Protein AF-A0A445E2N4-F1 (afdb_monomer)

Solvent-accessible surface area (backbone atoms only — not comparable to full-atom values): 16795 Å² total; per-residue (Å²): 133,82,80,80,72,75,56,67,43,84,34,91,86,51,56,99,64,45,84,86,76,36,89,77,64,52,72,89,74,35,52,65,84,73,66,53,86,80,63,70,83,51,27,61,38,84,42,60,94,88,53,84,77,74,81,88,52,66,68,62,51,52,63,75,45,60,98,57,89,86,80,94,81,83,58,70,64,55,39,64,72,44,45,45,56,43,53,58,74,68,57,56,102,60,77,87,52,74,80,89,61,98,43,72,66,62,53,50,52,54,48,50,52,51,51,50,50,37,52,52,48,38,70,77,53,69,78,51,66,46,78,44,77,49,72,43,49,30,59,40,39,52,55,30,70,70,36,60,68,64,38,52,51,48,52,50,58,42,59,72,74,50,77,57,50,100,84,61,26,33,50,46,65,48,51,64,60,44,49,41,63,43,16,68,73,24,64,43,73,57,78,64,76,44,70,70,58,40,50,54,54,53,50,48,55,61,73,64,69,69,63,45,87,47,68,36,45,64,71,60,49,52,49,51,52,52,52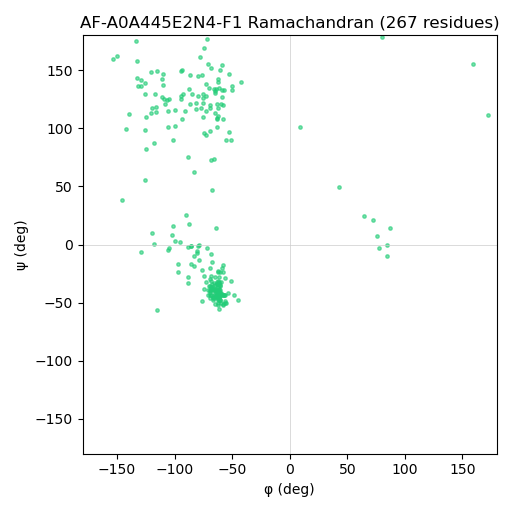,50,53,54,46,49,31,62,60,16,56,94,50,57,49,74,48,76,47,79,43,75,57,85,72,73,100,75,69,85,74,82,73,78,78,82,81,84,82,79,81,88,131

Foldseek 3Di:
DDPPDQAKDFAPVFAPDAVVRDVPQPPVNRVVVVPDDDRRVRGMDGQDPPDGDDDDDPVVVCVVCPPHDDDDDDDPCLCPPQQVVLCVVVDDPPPPDDPPDPDPVVVVVVVVSSVVSSVVSCVVPPWDKDKDKQKAQQVLLVVLVVPVVNVVVQLVVLLVPADADPVQWHFQLCLLVSLQSCQVSSVHDRAPPDPVLVVQLVVLVVVVPDPRRDTGHSVVSSVVNNSSSVSSNVSSNVPMDMDIDIDTDPDPPPDPPPPDDDDDDDDDD

Sequence (269 aa):
MQQETSPETPYLKGPYYSNETCPFIFDKQNCLLHGRPDREFLQWRWKPNECQLPLFDATQFLKMVKGKSMAFVGDSYVFSNIVEPVLLSQGGPDWDKPLASENQETFLEGFKKVALCVAERLKEQPVIVAHSENTFDGSGVKRLLSNKFEFDKTLNSVVENLPKDKNGKISKEYLRLALDGVSPSAGLPPFGAIEEMYKVIGEVFKMMNVDYAKMVKDDEFKKLLTEILGSIILQLEGNSISVSSNSVVHEPLGSSSSLLKPSTTETAA

Organism: Arachis hypogaea (NCBI:txid3818)

InterPro domains:
  IPR025846 Trichome birefringence-like, N-terminal domain [PF14416] (14-52)
  IPR026057 Trichome birefringence-like, C-terminal domain [PF13839] (53-76)

Structure (mmCIF, N/CA/C/O backbone):
data_AF-A0A445E2N4-F1
#
_entry.id   AF-A0A445E2N4-F1
#
loop_
_atom_site.group_PDB
_atom_site.id
_atom_site.type_symbol
_atom_site.label_atom_id
_atom_site.label_alt_id
_atom_site.label_comp_id
_atom_site.label_asym_id
_atom_site.label_entity_id
_atom_site.label_seq_id
_atom_site.pdbx_PDB_ins_code
_atom_site.Cartn_x
_atom_site.Cartn_y
_atom_site.Cartn_z
_atom_site.occupancy
_atom_site.B_iso_or_equiv
_atom_site.auth_seq_id
_atom_site.auth_comp_id
_atom_site.auth_asym_id
_atom_site.auth_atom_id
_atom_site.pdbx_PDB_model_num
ATOM 1 N N . MET A 1 1 ? 32.183 12.213 6.100 1.00 32.91 1 MET A N 1
ATOM 2 C CA . MET A 1 1 ? 31.264 11.946 4.977 1.00 32.91 1 MET A CA 1
ATOM 3 C C . MET A 1 1 ? 30.510 13.228 4.703 1.00 32.91 1 MET A C 1
ATOM 5 O O . MET A 1 1 ? 29.737 13.644 5.555 1.00 32.91 1 MET A O 1
ATOM 9 N N . GLN A 1 2 ? 30.824 13.913 3.607 1.00 32.28 2 GLN A N 1
ATOM 10 C CA . GLN A 1 2 ? 29.999 15.027 3.148 1.00 32.28 2 GLN A CA 1
ATOM 11 C C . GLN A 1 2 ? 28.757 14.402 2.509 1.00 32.28 2 GLN A C 1
ATOM 13 O O . GLN A 1 2 ? 28.891 13.554 1.633 1.00 32.28 2 GLN A O 1
ATOM 18 N N . GLN A 1 3 ? 27.568 14.738 3.010 1.00 34.03 3 GLN A N 1
ATOM 19 C CA . GLN A 1 3 ? 26.335 14.497 2.268 1.00 34.03 3 GLN A CA 1
ATOM 20 C C . GLN A 1 3 ? 26.425 15.355 1.006 1.00 34.03 3 GLN A C 1
ATOM 22 O O . GLN A 1 3 ? 26.361 16.579 1.098 1.00 34.03 3 GLN A O 1
ATOM 27 N N . GLU A 1 4 ? 26.629 14.732 -0.154 1.00 40.03 4 GLU A N 1
ATOM 28 C CA . GLU A 1 4 ? 26.362 15.393 -1.426 1.00 40.03 4 GLU A CA 1
ATOM 29 C C . GLU A 1 4 ? 24.863 15.690 -1.462 1.00 40.03 4 GLU A C 1
ATOM 31 O O . GLU A 1 4 ? 24.025 14.813 -1.664 1.00 40.03 4 GLU A O 1
ATOM 36 N N . THR A 1 5 ? 24.508 16.938 -1.181 1.00 53.66 5 THR A N 1
ATOM 37 C CA . THR A 1 5 ? 23.172 17.460 -1.445 1.00 53.66 5 THR A CA 1
ATOM 38 C C . THR A 1 5 ? 22.919 17.345 -2.942 1.00 53.66 5 THR A C 1
ATOM 40 O O . THR A 1 5 ? 23.684 17.905 -3.730 1.00 53.66 5 THR A O 1
ATOM 43 N N . SER A 1 6 ? 21.873 16.613 -3.330 1.00 53.69 6 SER A N 1
ATOM 44 C CA . SER A 1 6 ? 21.439 16.516 -4.725 1.00 53.69 6 SER A CA 1
ATOM 45 C C . SER A 1 6 ? 21.308 17.918 -5.341 1.00 53.69 6 SER A C 1
ATOM 47 O O . SER A 1 6 ? 20.796 18.822 -4.675 1.00 53.69 6 SER A O 1
ATOM 49 N N . PRO A 1 7 ? 21.779 18.141 -6.580 1.00 63.69 7 PRO A N 1
ATOM 50 C CA . PRO A 1 7 ? 21.782 19.467 -7.177 1.00 63.69 7 PRO A CA 1
ATOM 51 C C . PRO A 1 7 ? 20.357 19.847 -7.602 1.00 63.69 7 PRO A C 1
ATOM 53 O O . PRO A 1 7 ? 19.860 19.477 -8.667 1.00 63.69 7 PRO A O 1
ATOM 56 N N . GLU A 1 8 ? 19.672 20.583 -6.733 1.00 74.00 8 GLU A N 1
ATOM 57 C CA . GLU A 1 8 ? 18.313 21.073 -6.940 1.00 74.00 8 GLU A CA 1
ATOM 58 C C . GLU A 1 8 ? 18.312 22.591 -7.148 1.00 74.00 8 GLU A C 1
ATOM 60 O O . GLU A 1 8 ? 19.125 23.328 -6.588 1.00 74.00 8 GLU A O 1
ATOM 65 N N . THR A 1 9 ? 17.388 23.082 -7.974 1.00 79.19 9 THR A N 1
ATOM 66 C CA . THR A 1 9 ? 17.196 24.518 -8.209 1.00 79.19 9 THR A CA 1
ATOM 67 C C . THR A 1 9 ? 15.718 24.900 -8.133 1.00 79.19 9 THR A C 1
ATOM 69 O O . THR A 1 9 ? 14.876 24.129 -8.606 1.00 79.19 9 THR A O 1
ATOM 72 N N . PRO A 1 10 ? 15.380 26.084 -7.585 1.00 81.19 10 PRO A N 1
ATOM 73 C CA . PRO A 1 10 ? 14.007 26.577 -7.580 1.00 81.19 10 PRO A CA 1
ATOM 74 C C . PRO A 1 10 ? 13.450 26.789 -8.998 1.00 81.19 10 PRO A C 1
ATOM 76 O O . PRO A 1 10 ? 14.089 27.400 -9.856 1.00 81.19 10 PRO A O 1
ATOM 79 N N . TYR A 1 11 ? 12.220 26.338 -9.226 1.00 78.88 11 TYR A N 1
ATOM 80 C CA . TYR A 1 11 ? 11.436 26.500 -10.443 1.00 78.88 11 TYR A CA 1
ATOM 81 C C . TYR A 1 11 ? 10.159 27.299 -10.153 1.00 78.88 11 TYR A C 1
ATOM 83 O O . TYR A 1 11 ? 9.081 26.766 -9.902 1.00 78.88 11 TYR A O 1
ATOM 91 N N . LEU A 1 12 ? 10.288 28.626 -10.227 1.00 74.81 12 LEU A N 1
ATOM 92 C CA . LEU A 1 12 ? 9.243 29.589 -9.849 1.00 74.81 12 LEU A CA 1
ATOM 93 C C . LEU A 1 12 ? 8.014 29.604 -10.778 1.00 74.81 12 LEU A C 1
ATOM 95 O O . LEU A 1 12 ? 7.025 30.260 -10.469 1.00 74.81 12 LEU A O 1
ATOM 99 N N . LYS A 1 13 ? 8.060 28.899 -11.917 1.00 73.94 13 LYS A N 1
ATOM 100 C CA . LYS A 1 13 ? 6.917 28.768 -12.838 1.00 73.94 13 LYS A CA 1
ATOM 101 C C . LYS A 1 13 ? 5.892 27.716 -12.383 1.00 73.94 13 LYS A C 1
ATOM 103 O O . LYS A 1 13 ? 4.834 27.628 -12.998 1.00 73.94 13 LYS A O 1
ATOM 108 N N . GLY A 1 14 ? 6.175 26.977 -11.305 1.00 69.88 14 GLY A N 1
ATOM 109 C CA . GLY A 1 14 ? 5.284 25.952 -10.758 1.00 69.88 14 GLY A CA 1
ATOM 110 C C . GLY A 1 14 ? 5.347 24.621 -11.521 1.00 69.88 14 GLY A C 1
ATOM 111 O O . GLY A 1 14 ? 6.102 24.497 -12.483 1.00 69.88 14 GLY A O 1
ATOM 112 N N . PRO A 1 15 ? 4.597 23.595 -11.095 1.00 75.94 15 PRO A N 1
ATOM 113 C CA . PRO A 1 15 ? 4.655 22.273 -11.713 1.00 75.94 15 PRO A CA 1
ATOM 114 C C . PRO A 1 15 ? 4.067 22.284 -13.134 1.00 75.94 15 PRO A C 1
ATOM 116 O O . PRO A 1 15 ? 3.169 23.064 -13.444 1.00 75.94 15 PRO A O 1
ATOM 119 N N . TYR A 1 16 ? 4.539 21.378 -13.999 1.00 71.75 16 TYR A N 1
ATOM 120 C CA . TYR A 1 16 ? 4.046 21.243 -15.383 1.00 71.75 16 TYR A CA 1
ATOM 121 C C . TYR A 1 16 ? 2.552 20.901 -15.475 1.00 71.75 16 TYR A C 1
ATOM 123 O O . TYR A 1 16 ? 1.917 21.152 -16.498 1.00 71.75 16 TYR A O 1
ATOM 131 N N . TYR A 1 17 ? 2.002 20.306 -14.420 1.00 73.75 17 TYR A N 1
ATOM 132 C CA . TYR A 1 17 ? 0.600 19.951 -14.288 1.00 73.75 17 TYR A CA 1
ATOM 133 C C . TYR A 1 17 ? 0.188 20.010 -12.813 1.00 73.75 17 TYR A C 1
ATOM 135 O O . TYR A 1 17 ? 1.027 19.988 -11.913 1.00 73.75 17 TYR A O 1
ATOM 143 N N . SER A 1 18 ? -1.113 20.077 -12.565 1.00 75.19 18 SER A N 1
ATOM 144 C CA . SER A 1 18 ? -1.719 20.055 -11.236 1.00 75.19 18 SER A CA 1
ATOM 145 C C . SER A 1 18 ? -2.891 19.076 -11.211 1.00 75.19 18 SER A C 1
ATOM 147 O O . SER A 1 18 ? -3.298 18.540 -12.243 1.00 75.19 18 SER A O 1
ATOM 149 N N . ASN A 1 19 ? -3.468 18.879 -10.027 1.00 73.12 19 ASN A N 1
ATOM 150 C CA . ASN A 1 19 ? -4.730 18.161 -9.841 1.00 73.12 19 ASN A CA 1
ATOM 151 C C . ASN A 1 19 ? -5.906 18.786 -10.613 1.00 73.12 19 ASN A C 1
ATOM 153 O O . ASN A 1 19 ? -6.893 18.105 -10.859 1.00 73.12 19 ASN A O 1
ATOM 157 N N . GLU A 1 20 ? -5.807 20.060 -10.997 1.00 76.44 20 GLU A N 1
ATOM 158 C CA . GLU A 1 20 ? -6.829 20.761 -11.781 1.00 76.44 20 GLU A CA 1
ATOM 159 C C . GLU A 1 20 ? -6.617 20.581 -13.290 1.00 76.44 20 GLU A C 1
ATOM 161 O O . GLU A 1 20 ? -7.583 20.530 -14.047 1.00 76.44 20 GLU A O 1
ATOM 166 N N . THR A 1 21 ? -5.360 20.478 -13.741 1.00 74.12 21 THR A N 1
ATOM 167 C CA . THR A 1 21 ? -5.025 20.408 -15.174 1.00 74.12 21 THR A CA 1
ATOM 168 C C . THR A 1 21 ? -4.811 18.989 -15.696 1.00 74.12 21 THR A C 1
ATOM 170 O O . THR A 1 21 ? -4.861 18.783 -16.908 1.00 74.12 21 THR A O 1
ATOM 173 N N . CYS A 1 22 ? -4.602 18.003 -14.818 1.00 68.50 22 CYS A N 1
ATOM 174 C CA . CYS A 1 22 ? -4.420 16.602 -15.188 1.00 68.50 22 CYS A CA 1
ATOM 175 C C . CYS A 1 22 ? -5.418 15.699 -14.441 1.00 68.50 22 CYS A C 1
ATOM 177 O O . CYS A 1 22 ? -5.149 15.294 -13.308 1.00 68.50 22 CYS A O 1
ATOM 179 N N . PRO A 1 23 ? -6.542 15.311 -15.074 1.00 67.94 23 PRO A N 1
ATOM 180 C CA . PRO A 1 23 ? -7.528 14.419 -14.458 1.00 67.94 23 PRO A CA 1
ATOM 181 C C . PRO A 1 23 ? -7.037 12.965 -14.343 1.00 67.94 23 PRO A C 1
ATOM 183 O O . PRO A 1 23 ? -7.745 12.117 -13.813 1.00 67.94 23 PRO A O 1
ATOM 186 N N . PHE A 1 24 ? -5.842 12.666 -14.860 1.00 64.69 24 PHE A N 1
ATOM 187 C CA . PHE A 1 24 ? -5.253 11.328 -14.887 1.00 64.69 24 PHE A CA 1
ATOM 188 C C . PHE A 1 24 ? -4.224 11.096 -13.777 1.00 64.69 24 PHE A C 1
ATOM 190 O O . PHE A 1 24 ? -3.596 10.039 -13.750 1.00 64.69 24 PHE A O 1
ATOM 197 N N . ILE A 1 25 ? -4.013 12.064 -12.876 1.00 63.00 25 ILE A N 1
ATOM 198 C CA . ILE A 1 25 ? -3.214 11.808 -11.676 1.00 63.00 25 ILE A CA 1
ATOM 199 C C . ILE A 1 25 ? -3.942 10.730 -10.880 1.00 63.00 25 ILE A C 1
ATOM 201 O O . ILE A 1 25 ? -5.067 10.947 -10.434 1.00 63.00 25 ILE A O 1
ATOM 205 N N . PHE A 1 26 ? -3.301 9.577 -10.694 1.00 58.81 26 PHE A N 1
ATOM 206 C CA . PHE A 1 26 ? -3.870 8.515 -9.878 1.00 58.81 26 PHE A CA 1
ATOM 207 C C . PHE A 1 26 ? -4.152 9.037 -8.472 1.00 58.81 26 PHE A C 1
ATOM 209 O O . PHE A 1 26 ? -3.273 9.634 -7.851 1.00 58.81 26 PHE A O 1
ATOM 216 N N . ASP A 1 27 ? -5.346 8.761 -7.944 1.00 64.81 27 ASP A N 1
ATOM 217 C CA . ASP A 1 27 ? -5.776 9.247 -6.627 1.00 64.81 27 ASP A CA 1
ATOM 218 C C . ASP A 1 27 ? -4.717 8.992 -5.548 1.00 64.81 27 ASP A C 1
ATOM 220 O O . ASP A 1 27 ? -4.360 9.891 -4.793 1.00 64.81 27 ASP A O 1
ATOM 224 N N . LYS A 1 28 ? -4.116 7.797 -5.555 1.00 62.62 28 LYS A N 1
ATOM 225 C CA . LYS A 1 28 ? -3.060 7.366 -4.621 1.00 62.62 28 LYS A CA 1
ATOM 226 C C . LYS A 1 28 ? -1.808 8.261 -4.630 1.00 62.62 28 LYS A C 1
ATOM 228 O O . LYS A 1 28 ? -1.064 8.275 -3.661 1.00 62.62 28 LYS A O 1
ATOM 233 N N . GLN A 1 29 ? -1.566 8.988 -5.719 1.00 63.88 29 GLN A N 1
ATOM 234 C CA . GLN A 1 29 ? -0.429 9.895 -5.919 1.00 63.88 29 GLN A CA 1
ATOM 235 C C . GLN A 1 29 ? -0.840 11.373 -5.803 1.00 63.88 29 GLN A C 1
ATOM 237 O O . GLN A 1 29 ? -0.000 12.270 -5.881 1.00 63.88 29 GLN A O 1
ATOM 242 N N . ASN A 1 30 ? -2.131 11.652 -5.602 1.00 74.38 30 ASN A N 1
ATOM 243 C CA . ASN A 1 30 ? -2.665 13.001 -5.518 1.00 74.38 30 ASN A CA 1
ATOM 244 C C . ASN A 1 30 ? -2.615 13.519 -4.072 1.00 74.38 30 ASN A C 1
ATOM 246 O O . ASN A 1 30 ? -3.623 13.579 -3.368 1.00 74.38 30 ASN A O 1
ATOM 250 N N . CYS A 1 31 ? -1.419 13.883 -3.606 1.00 78.25 31 CYS A N 1
ATOM 251 C CA . CYS A 1 31 ? -1.202 14.343 -2.229 1.00 78.25 31 CYS A CA 1
ATOM 252 C C . CYS A 1 31 ? -2.016 15.601 -1.881 1.00 78.25 31 CYS A C 1
ATOM 254 O O . CYS A 1 31 ? -2.443 15.764 -0.741 1.00 78.25 31 CYS A O 1
ATOM 256 N N . LEU A 1 32 ? -2.247 16.481 -2.863 1.00 82.56 32 LEU A N 1
ATOM 257 C CA . LEU A 1 32 ? -3.052 17.691 -2.677 1.00 82.56 32 LEU A CA 1
ATOM 258 C C . LEU A 1 32 ? -4.535 17.356 -2.476 1.00 82.56 32 LEU A C 1
ATOM 260 O O . LEU A 1 32 ? -5.179 17.956 -1.621 1.00 82.56 32 LEU A O 1
ATOM 264 N N . LEU A 1 33 ? -5.064 16.367 -3.209 1.00 78.94 33 LEU A N 1
ATOM 265 C CA . LEU A 1 33 ? -6.414 15.838 -2.979 1.00 78.94 33 LEU A CA 1
ATOM 266 C C . LEU A 1 33 ? -6.556 15.241 -1.571 1.00 78.94 33 LEU A C 1
ATOM 268 O O . LEU A 1 33 ? -7.602 15.387 -0.948 1.00 78.94 33 LEU A O 1
ATOM 272 N N . HIS A 1 34 ? -5.497 14.615 -1.056 1.00 81.19 34 HIS A N 1
ATOM 273 C CA . HIS A 1 34 ? -5.468 13.994 0.271 1.00 81.19 34 HIS A CA 1
ATOM 274 C C . HIS A 1 34 ? -5.067 14.958 1.404 1.00 81.19 34 HIS A C 1
ATOM 276 O O . HIS A 1 34 ? -4.723 14.517 2.498 1.00 81.19 34 HIS A O 1
ATOM 282 N N . GLY A 1 35 ? -5.137 16.274 1.169 1.00 78.75 35 GLY A N 1
ATOM 283 C CA . GLY A 1 35 ? -5.064 17.282 2.229 1.00 78.75 35 GLY A CA 1
ATOM 284 C C . GLY A 1 35 ? -3.659 17.733 2.626 1.00 78.75 35 GLY A C 1
ATOM 285 O O . GLY A 1 35 ? -3.516 18.391 3.656 1.00 78.75 35 GLY A O 1
ATOM 286 N N . ARG A 1 36 ? -2.620 17.431 1.832 1.00 81.25 36 ARG A N 1
ATOM 287 C CA . ARG A 1 36 ? -1.274 17.977 2.066 1.00 81.25 36 ARG A CA 1
ATOM 288 C C . ARG A 1 36 ? -1.286 19.514 1.922 1.00 81.25 36 ARG A C 1
ATOM 290 O O . ARG A 1 36 ? -1.638 19.999 0.843 1.00 81.25 36 ARG A O 1
ATOM 297 N N . PRO A 1 37 ? -0.907 20.282 2.965 1.00 79.12 37 PRO A N 1
ATOM 298 C CA . PRO A 1 37 ? -1.066 21.737 2.967 1.00 79.12 37 PRO A CA 1
ATOM 299 C C . PRO A 1 37 ? 0.121 22.504 2.358 1.00 79.12 37 PRO A C 1
ATOM 301 O O . PRO A 1 37 ? -0.081 23.600 1.837 1.00 79.12 37 PRO A O 1
ATOM 304 N N . ASP A 1 38 ? 1.340 21.955 2.412 1.00 84.69 38 ASP A N 1
ATOM 305 C CA . ASP A 1 38 ? 2.553 22.563 1.850 1.00 84.69 38 ASP A CA 1
ATOM 306 C C . ASP A 1 38 ? 2.603 22.411 0.320 1.00 84.69 38 ASP A C 1
ATOM 308 O O . ASP A 1 38 ? 2.126 21.422 -0.234 1.00 84.69 38 ASP A O 1
ATOM 312 N N . ARG A 1 39 ? 3.163 23.399 -0.389 1.00 83.38 39 ARG A N 1
ATOM 313 C CA . ARG A 1 39 ? 3.240 23.434 -1.873 1.00 83.38 39 ARG A CA 1
ATOM 314 C C . ARG A 1 39 ? 4.646 23.707 -2.401 1.00 83.38 39 ARG A C 1
ATOM 316 O O . ARG A 1 39 ? 4.884 23.638 -3.605 1.00 83.38 39 ARG A O 1
ATOM 323 N N . GLU A 1 40 ? 5.579 24.010 -1.514 1.00 83.81 40 GLU A N 1
ATOM 324 C CA . GLU A 1 40 ? 6.961 24.378 -1.800 1.00 83.81 40 GLU A CA 1
ATOM 325 C C . GLU A 1 40 ? 7.705 23.235 -2.494 1.00 83.81 40 GLU A C 1
ATOM 327 O O . GLU A 1 40 ? 8.538 23.475 -3.364 1.00 83.81 40 GLU A O 1
ATOM 332 N N . PHE A 1 41 ? 7.341 21.984 -2.193 1.00 81.00 41 PHE A N 1
ATOM 333 C CA . PHE A 1 41 ? 7.918 20.799 -2.828 1.00 81.00 41 PHE A CA 1
ATOM 334 C C . PHE A 1 41 ? 7.667 20.735 -4.349 1.00 81.00 41 PHE A C 1
ATOM 336 O O . PHE A 1 41 ? 8.427 20.095 -5.068 1.00 81.00 41 PHE A O 1
ATOM 343 N N . LEU A 1 42 ? 6.637 21.421 -4.861 1.00 78.88 42 LEU A N 1
ATOM 344 C CA . LEU A 1 42 ? 6.317 21.479 -6.296 1.00 78.88 42 LEU A CA 1
ATOM 345 C C . LEU A 1 42 ? 7.177 22.493 -7.064 1.00 78.88 42 LEU A C 1
ATOM 347 O O . LEU A 1 42 ? 7.081 22.580 -8.287 1.00 78.88 42 LEU A O 1
ATOM 351 N N . GLN A 1 43 ? 7.982 23.284 -6.352 1.00 83.56 43 GLN A N 1
ATOM 352 C CA . GLN A 1 43 ? 8.783 24.371 -6.913 1.00 83.56 43 GLN A CA 1
ATOM 353 C C . GLN A 1 43 ? 10.252 23.984 -7.084 1.00 83.56 43 GLN A C 1
ATOM 355 O O . GLN A 1 43 ? 11.086 24.864 -7.261 1.00 83.56 43 GLN A O 1
ATOM 360 N N . TRP A 1 44 ? 10.596 22.699 -7.035 1.00 79.38 44 TRP A N 1
ATOM 361 C CA . TRP A 1 44 ? 11.973 22.236 -7.187 1.00 79.38 44 TRP A CA 1
ATOM 362 C C . TRP A 1 44 ? 12.170 21.489 -8.499 1.00 79.38 44 TRP A C 1
ATOM 364 O O . TRP A 1 44 ? 11.302 20.749 -8.963 1.00 79.38 44 TRP A O 1
ATOM 374 N N . ARG A 1 45 ? 13.338 21.692 -9.111 1.00 72.81 45 ARG A N 1
ATOM 375 C CA . ARG A 1 45 ? 13.780 20.960 -10.294 1.00 72.81 45 ARG A CA 1
ATOM 376 C C . ARG A 1 45 ? 15.199 20.458 -10.096 1.00 72.81 45 ARG A C 1
ATOM 378 O O . ARG A 1 45 ? 16.077 21.213 -9.678 1.00 72.81 45 ARG A O 1
ATOM 385 N N . TRP A 1 46 ? 15.426 19.213 -10.490 1.00 75.44 46 TRP A N 1
ATOM 386 C CA . TRP A 1 46 ? 16.762 18.643 -10.568 1.00 75.44 46 TRP A CA 1
ATOM 387 C C . TRP A 1 46 ? 17.604 19.335 -11.652 1.00 75.44 46 TRP A C 1
ATOM 389 O O . TRP A 1 46 ? 17.129 19.559 -12.772 1.00 75.44 46 TRP A O 1
ATOM 399 N N . LYS A 1 47 ? 18.852 19.677 -11.318 1.00 71.44 47 LYS A N 1
ATOM 400 C CA . LYS A 1 47 ? 19.821 20.303 -12.219 1.00 71.44 47 LYS A CA 1
ATOM 401 C C . LYS A 1 47 ? 21.104 19.461 -12.259 1.00 71.44 47 LYS A C 1
ATOM 403 O O . LYS A 1 47 ? 21.851 19.481 -11.292 1.00 71.44 47 LYS A O 1
ATOM 408 N N . PRO A 1 48 ? 21.413 18.778 -13.368 1.00 67.06 48 PRO A N 1
ATOM 409 C CA . PRO A 1 48 ? 22.687 18.079 -13.508 1.00 67.06 48 PRO A CA 1
ATOM 410 C C . PRO A 1 48 ? 23.885 19.039 -13.409 1.00 67.06 48 PRO A C 1
ATOM 412 O O . PRO A 1 48 ? 23.796 20.206 -13.795 1.00 67.06 48 PRO A O 1
ATOM 415 N N . ASN A 1 49 ? 25.025 18.538 -12.922 1.00 64.75 49 ASN A N 1
ATOM 416 C CA . ASN A 1 49 ? 26.229 19.351 -12.706 1.00 64.75 49 ASN A CA 1
ATOM 417 C C . ASN A 1 49 ? 26.841 19.883 -14.014 1.00 64.75 49 ASN A C 1
ATOM 419 O O . ASN A 1 49 ? 27.379 20.988 -14.038 1.00 64.75 49 ASN A O 1
ATOM 423 N N . GLU A 1 50 ? 26.734 19.122 -15.104 1.00 72.06 50 GLU A N 1
ATOM 424 C CA . GLU A 1 50 ? 27.471 19.382 -16.349 1.00 72.06 50 GLU A CA 1
ATOM 425 C C . GLU A 1 50 ? 26.610 19.962 -17.480 1.00 72.06 50 GLU A C 1
ATOM 427 O O . GLU A 1 50 ? 27.133 20.315 -18.536 1.00 72.06 50 GLU A O 1
ATOM 432 N N . CYS A 1 51 ? 25.291 20.096 -17.297 1.00 59.59 51 CYS A N 1
ATOM 433 C CA . CYS A 1 51 ? 24.423 20.635 -18.343 1.00 59.59 51 CYS A CA 1
ATOM 434 C C . CYS A 1 51 ? 23.149 21.301 -17.810 1.00 59.59 51 CYS A C 1
ATOM 436 O O . CYS A 1 51 ? 22.692 21.068 -16.691 1.00 59.59 51 CYS A O 1
ATOM 438 N N . GLN A 1 52 ? 22.552 22.160 -18.640 1.00 65.31 52 GLN A N 1
ATOM 439 C CA . GLN A 1 52 ? 21.211 22.680 -18.388 1.00 65.31 52 GLN A CA 1
ATOM 440 C C . GLN A 1 52 ? 20.185 21.767 -19.054 1.00 65.31 52 GLN A C 1
ATOM 442 O O . GLN A 1 52 ? 20.130 21.680 -20.279 1.00 65.31 52 GLN A O 1
ATOM 447 N N . LEU A 1 53 ? 19.348 21.112 -18.248 1.00 62.69 53 LEU A N 1
ATOM 448 C CA . LEU A 1 53 ? 18.250 20.305 -18.768 1.00 62.69 53 LEU A CA 1
ATOM 449 C C . LEU A 1 53 ? 17.182 21.229 -19.398 1.00 62.69 53 LEU A C 1
ATOM 451 O O . LEU A 1 53 ? 16.610 22.067 -18.680 1.00 62.69 53 LEU A O 1
ATOM 455 N N . PRO A 1 54 ? 16.870 21.095 -20.703 1.00 72.69 54 PRO A N 1
ATOM 456 C CA . PRO A 1 54 ? 15.870 21.934 -21.359 1.00 72.69 54 PRO A CA 1
ATOM 457 C C . PRO A 1 54 ? 14.502 21.789 -20.683 1.00 72.69 54 PRO A C 1
ATOM 459 O O . PRO A 1 54 ? 14.212 20.792 -20.017 1.00 72.69 54 PRO A O 1
ATOM 462 N N . LEU A 1 55 ? 13.653 22.813 -20.799 1.00 73.62 55 LEU A N 1
ATOM 463 C CA . LEU A 1 55 ? 12.264 22.706 -20.344 1.00 73.62 55 LEU A CA 1
ATOM 464 C C . LEU A 1 55 ? 11.543 21.625 -21.149 1.00 73.62 55 LEU A C 1
ATOM 466 O O . LEU A 1 55 ? 11.786 21.476 -22.344 1.00 73.62 55 LEU A O 1
ATOM 470 N N . PHE A 1 56 ? 10.668 20.873 -20.484 1.00 69.56 56 PHE A N 1
ATOM 471 C CA . PHE A 1 56 ? 9.908 19.832 -21.161 1.00 69.56 56 PHE A CA 1
ATOM 472 C C . PHE A 1 56 ? 8.884 20.464 -22.115 1.00 69.56 56 PHE A C 1
ATOM 474 O O . PHE A 1 56 ? 7.985 21.180 -21.676 1.00 69.56 56 PHE A O 1
ATOM 481 N N . ASP A 1 57 ? 9.021 20.193 -23.414 1.00 75.50 57 ASP A N 1
ATOM 482 C CA . ASP A 1 57 ? 8.047 20.566 -24.442 1.00 75.50 57 ASP A CA 1
ATOM 483 C C . ASP A 1 57 ? 7.177 19.349 -24.785 1.00 75.50 57 ASP A C 1
ATOM 485 O O . ASP A 1 57 ? 7.572 18.449 -25.534 1.00 75.50 57 ASP A O 1
ATOM 489 N N . ALA A 1 58 ? 5.959 19.337 -24.242 1.00 71.06 58 ALA A N 1
ATOM 490 C CA . ALA A 1 58 ? 4.999 18.262 -24.471 1.00 71.06 58 ALA A CA 1
ATOM 491 C C . ALA A 1 58 ? 4.608 18.119 -25.954 1.00 71.06 58 ALA A C 1
ATOM 493 O O . ALA A 1 58 ? 4.362 17.009 -26.424 1.00 71.06 58 ALA A O 1
ATOM 494 N N . THR A 1 59 ? 4.582 19.216 -26.719 1.00 78.56 59 THR A N 1
ATOM 495 C CA . THR A 1 59 ? 4.221 19.189 -28.145 1.00 78.56 59 THR A CA 1
ATOM 496 C C . THR A 1 59 ? 5.321 18.524 -28.960 1.00 78.56 59 THR A C 1
ATOM 498 O O . THR A 1 59 ? 5.043 17.703 -29.837 1.00 78.56 59 THR A O 1
ATOM 501 N N . GLN A 1 60 ? 6.576 18.866 -28.671 1.00 71.50 60 GLN A N 1
ATOM 502 C CA . GLN A 1 60 ? 7.730 18.239 -29.306 1.00 71.50 60 GLN A CA 1
ATOM 503 C C . GLN A 1 60 ? 7.805 16.748 -28.960 1.00 71.50 60 GLN A C 1
ATOM 505 O O . GLN A 1 60 ? 7.985 15.922 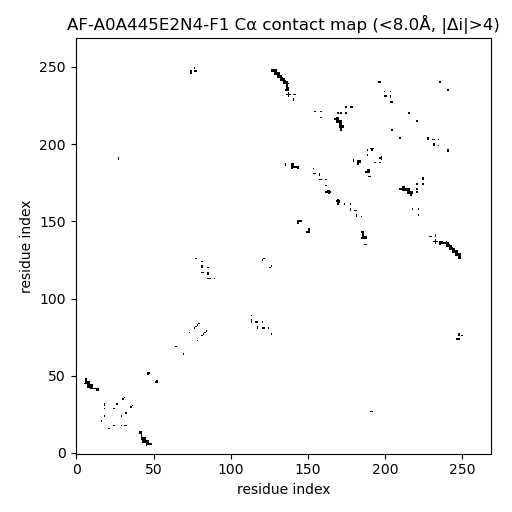-29.858 1.00 71.50 60 GLN A O 1
ATOM 510 N N . PHE A 1 61 ? 7.590 16.400 -27.689 1.00 71.12 61 PHE A N 1
ATOM 511 C CA . PHE A 1 61 ? 7.541 15.013 -27.236 1.00 71.12 61 PHE A CA 1
ATOM 512 C C . PHE A 1 61 ? 6.455 14.210 -27.970 1.00 71.12 61 PHE A C 1
ATOM 514 O O . PHE A 1 61 ? 6.754 13.182 -28.575 1.00 71.12 61 PHE A O 1
ATOM 521 N N . LEU A 1 62 ? 5.214 14.710 -28.017 1.00 67.31 62 LEU A N 1
ATOM 522 C CA . LEU A 1 62 ? 4.096 14.033 -28.687 1.00 67.31 62 LEU A CA 1
ATOM 523 C C . LEU A 1 62 ? 4.308 13.870 -30.196 1.00 67.31 62 LEU A C 1
ATOM 525 O O . LEU A 1 62 ? 3.906 12.856 -30.764 1.00 67.31 62 LEU A O 1
ATOM 529 N N . LYS A 1 63 ? 4.972 14.827 -30.857 1.00 82.81 63 LYS A N 1
ATOM 530 C CA . LYS A 1 63 ? 5.378 14.676 -32.265 1.00 82.81 63 LYS A CA 1
ATOM 531 C C . LYS A 1 63 ? 6.367 13.524 -32.449 1.00 82.81 63 LYS A C 1
ATOM 533 O O . LYS A 1 63 ? 6.249 12.788 -33.423 1.00 82.81 63 LYS A O 1
ATOM 538 N N . MET A 1 64 ? 7.307 13.355 -31.520 1.00 63.91 64 MET A N 1
ATOM 539 C CA . MET A 1 64 ? 8.347 12.322 -31.578 1.00 63.91 64 MET A CA 1
ATOM 540 C C . MET A 1 64 ? 7.795 10.902 -31.379 1.00 63.91 64 MET A C 1
ATOM 542 O O . MET A 1 64 ? 8.277 9.953 -32.009 1.00 63.91 64 MET A O 1
ATOM 546 N N . VAL A 1 65 ? 6.777 10.760 -30.523 1.00 66.94 65 VAL A N 1
ATOM 547 C CA . VAL A 1 65 ? 6.131 9.472 -30.210 1.00 66.94 65 VAL A CA 1
ATOM 548 C C . VAL A 1 65 ? 4.876 9.200 -31.047 1.00 66.94 65 VAL A C 1
ATOM 550 O O . VAL A 1 65 ? 4.224 8.174 -30.869 1.00 66.94 65 VAL A O 1
ATOM 553 N N . LYS A 1 66 ? 4.522 10.089 -31.983 1.00 79.81 66 LYS A N 1
ATOM 554 C CA . LYS A 1 66 ? 3.339 9.924 -32.834 1.00 79.81 66 LYS A CA 1
ATOM 555 C C . LYS A 1 66 ? 3.430 8.626 -33.641 1.00 79.81 66 LYS A C 1
ATOM 557 O O . LYS A 1 66 ? 4.403 8.402 -34.355 1.00 79.81 66 LYS A O 1
ATOM 562 N N . GLY A 1 67 ? 2.391 7.796 -33.545 1.00 76.56 67 GLY A N 1
ATOM 563 C CA . GLY A 1 67 ? 2.326 6.500 -34.228 1.00 76.56 67 GLY A CA 1
ATOM 564 C C . GLY A 1 67 ? 3.183 5.401 -33.589 1.00 76.56 67 GLY A C 1
ATOM 565 O O . GLY A 1 67 ? 3.296 4.327 -34.167 1.00 76.56 67 GLY A O 1
ATOM 566 N N . LYS A 1 68 ? 3.774 5.650 -32.412 1.00 73.12 68 LYS A N 1
ATOM 567 C CA . LYS A 1 68 ? 4.567 4.681 -31.648 1.00 73.12 68 LYS A CA 1
ATOM 568 C C . LYS A 1 68 ? 3.871 4.364 -30.327 1.00 73.12 68 LYS A C 1
ATOM 570 O O . LYS A 1 68 ? 3.209 5.221 -29.744 1.00 73.12 68 LYS A O 1
ATOM 575 N N . SER A 1 69 ? 4.060 3.148 -29.830 1.00 70.38 69 SER A N 1
ATOM 576 C CA . SER A 1 69 ? 3.677 2.771 -28.467 1.00 70.38 69 SER A CA 1
ATOM 577 C C . SER A 1 69 ? 4.872 2.974 -27.537 1.00 70.38 69 SER A C 1
ATOM 579 O O . SER A 1 69 ? 5.970 2.513 -27.837 1.00 70.38 69 SER A O 1
ATOM 581 N N . MET A 1 70 ? 4.667 3.668 -26.416 1.00 54.09 70 MET A N 1
ATOM 582 C CA . MET A 1 70 ? 5.673 3.846 -25.367 1.00 54.09 70 MET A CA 1
ATOM 583 C C . MET A 1 70 ? 5.234 3.074 -24.125 1.00 54.09 70 MET A C 1
ATOM 585 O O . MET A 1 70 ? 4.117 3.260 -23.647 1.00 54.09 70 MET A O 1
ATOM 589 N N . ALA A 1 71 ? 6.120 2.226 -23.611 1.00 54.19 71 ALA A N 1
ATOM 590 C CA . ALA A 1 71 ? 5.942 1.517 -22.353 1.00 54.19 71 ALA A CA 1
ATOM 591 C C . ALA A 1 71 ? 7.190 1.721 -21.491 1.00 54.19 71 ALA A C 1
ATOM 593 O O . ALA A 1 71 ? 8.312 1.633 -21.988 1.00 54.19 71 ALA A O 1
ATOM 594 N N . PHE A 1 72 ? 6.991 1.994 -20.205 1.00 47.88 72 PHE A N 1
ATOM 595 C CA . PHE A 1 72 ? 8.067 2.031 -19.220 1.00 47.88 72 PHE A CA 1
ATOM 596 C C . PHE A 1 72 ? 8.144 0.650 -18.578 1.00 47.88 72 PHE A C 1
ATOM 598 O O . PHE A 1 72 ? 7.234 0.260 -17.850 1.00 47.88 72 PHE A O 1
ATOM 605 N N . VAL A 1 73 ? 9.187 -0.113 -18.905 1.00 47.78 73 VAL A N 1
ATOM 606 C CA . VAL A 1 73 ? 9.357 -1.487 -18.421 1.00 47.78 73 VAL A CA 1
ATOM 607 C C . VAL A 1 73 ? 10.823 -1.703 -18.079 1.00 47.78 73 VAL A C 1
ATOM 609 O O . VAL A 1 73 ? 11.668 -1.719 -18.971 1.00 47.78 73 VAL A O 1
ATOM 612 N N . GLY A 1 74 ? 11.135 -1.870 -16.799 1.00 59.72 74 GLY A N 1
ATOM 613 C CA . GLY A 1 74 ? 12.474 -2.264 -16.381 1.00 59.72 74 GLY A CA 1
ATOM 614 C C . GLY A 1 74 ? 12.789 -1.929 -14.932 1.00 59.72 74 GLY A C 1
ATOM 615 O O . GLY A 1 74 ? 12.226 -1.007 -14.349 1.00 59.72 74 GLY A O 1
ATOM 616 N N . ASP A 1 75 ? 13.725 -2.693 -14.385 1.00 71.06 75 ASP A N 1
ATOM 617 C CA . ASP A 1 75 ? 14.423 -2.390 -13.144 1.00 71.06 75 ASP A CA 1
ATOM 618 C C . ASP A 1 75 ? 15.613 -1.463 -13.454 1.00 71.06 75 ASP A C 1
ATOM 620 O O . ASP A 1 75 ? 16.387 -1.730 -14.380 1.00 71.06 75 ASP A O 1
ATOM 624 N N . SER A 1 76 ? 15.746 -0.354 -12.722 1.00 76.19 76 SER A N 1
ATOM 625 C CA . SER A 1 76 ? 16.750 0.682 -13.012 1.00 76.19 76 SER A CA 1
ATOM 626 C C . SER A 1 76 ? 18.184 0.170 -12.880 1.00 76.19 76 SER A C 1
ATOM 628 O O . SER A 1 76 ? 19.048 0.565 -13.662 1.00 76.19 76 SER A O 1
ATOM 630 N N . TYR A 1 77 ? 18.443 -0.752 -11.949 1.00 79.69 77 TYR A N 1
ATOM 631 C CA . TYR A 1 77 ? 19.765 -1.342 -11.779 1.00 79.69 77 TYR A CA 1
ATOM 632 C C . TYR A 1 77 ? 20.125 -2.235 -12.960 1.00 79.69 77 TYR A C 1
ATOM 634 O O . TYR A 1 77 ? 21.232 -2.121 -13.488 1.00 79.69 77 TYR A O 1
ATOM 642 N N . VAL A 1 78 ? 19.199 -3.094 -13.398 1.00 79.62 78 VAL A N 1
ATOM 643 C CA . VAL A 1 78 ? 19.411 -3.957 -14.572 1.00 79.62 78 VAL A CA 1
ATOM 644 C C . VAL A 1 78 ? 19.657 -3.108 -15.810 1.00 79.62 78 VAL A C 1
ATOM 646 O O . VAL A 1 78 ? 20.575 -3.392 -16.580 1.00 79.62 78 VAL A O 1
ATOM 649 N N . PHE A 1 79 ? 18.883 -2.037 -15.985 1.00 80.75 79 PHE A N 1
ATOM 650 C CA . PHE A 1 79 ? 19.075 -1.149 -17.119 1.00 80.75 79 PHE A CA 1
ATOM 651 C C . PHE A 1 79 ? 20.469 -0.503 -17.102 1.00 80.75 79 PHE A C 1
ATOM 653 O O . PHE A 1 79 ? 21.224 -0.697 -18.050 1.00 80.75 79 PHE A O 1
ATOM 660 N N . SER A 1 80 ? 20.852 0.177 -16.018 1.00 77.19 80 SER A N 1
ATOM 661 C CA . SER A 1 80 ? 22.118 0.925 -15.960 1.00 77.19 80 SER A CA 1
ATOM 662 C C . SER A 1 80 ? 23.374 0.053 -15.866 1.00 77.19 80 SER A C 1
ATOM 664 O O . SER A 1 80 ? 24.419 0.430 -16.384 1.00 77.19 80 SER A O 1
ATOM 666 N N . ASN A 1 81 ? 23.318 -1.116 -15.219 1.00 76.44 81 ASN A N 1
ATOM 667 C CA . ASN A 1 81 ? 24.520 -1.935 -14.992 1.00 76.44 81 ASN A CA 1
ATOM 668 C C . ASN A 1 81 ? 24.704 -3.054 -16.022 1.00 76.44 81 ASN A C 1
ATOM 670 O O . ASN A 1 81 ? 25.827 -3.522 -16.220 1.00 76.44 81 ASN A O 1
ATOM 674 N N . ILE A 1 82 ? 23.620 -3.491 -16.671 1.00 80.12 82 ILE A N 1
ATOM 675 C CA . ILE A 1 82 ? 23.647 -4.615 -17.613 1.00 80.12 82 ILE A CA 1
ATOM 676 C C . ILE A 1 82 ? 23.318 -4.144 -19.030 1.00 80.12 82 ILE A C 1
ATOM 678 O O . ILE A 1 82 ? 24.111 -4.366 -19.942 1.00 80.12 82 ILE A O 1
ATOM 682 N N . VAL A 1 83 ? 22.167 -3.495 -19.231 1.00 78.88 83 VAL A N 1
ATOM 683 C CA . VAL A 1 83 ? 21.659 -3.185 -20.580 1.00 78.88 83 VAL A CA 1
ATOM 684 C C . VAL A 1 83 ? 22.408 -2.015 -21.217 1.00 78.88 83 VAL A C 1
ATOM 686 O O . VAL A 1 83 ? 22.860 -2.126 -22.354 1.00 78.88 83 VAL A O 1
ATOM 689 N N . GLU A 1 84 ? 22.585 -0.910 -20.498 1.00 77.62 84 GLU A N 1
ATOM 690 C CA . GLU A 1 84 ? 23.234 0.304 -21.000 1.00 77.62 84 GLU A CA 1
ATOM 691 C C . GLU A 1 84 ? 24.693 0.064 -21.441 1.00 77.62 84 GLU A C 1
ATOM 693 O O . GLU A 1 84 ? 25.015 0.400 -22.582 1.00 77.62 84 GLU A O 1
ATOM 698 N N . PRO A 1 85 ? 25.567 -0.614 -20.667 1.00 75.38 85 PRO A N 1
ATOM 699 C CA . PRO A 1 85 ? 26.919 -0.938 -21.129 1.00 75.38 85 PRO A CA 1
ATOM 700 C C . PRO A 1 85 ? 26.937 -1.842 -22.372 1.00 75.38 85 PRO A C 1
ATOM 702 O O . PRO A 1 85 ? 27.812 -1.708 -23.234 1.00 75.38 85 PRO A O 1
ATOM 705 N N . VAL A 1 86 ? 25.964 -2.754 -22.506 1.00 75.62 86 VAL A N 1
ATOM 706 C CA . VAL A 1 86 ? 25.817 -3.580 -23.713 1.00 75.62 86 VAL A CA 1
ATOM 707 C C . VAL A 1 86 ? 25.428 -2.710 -24.907 1.00 75.62 86 VAL A C 1
ATOM 709 O O . VAL A 1 86 ? 26.038 -2.831 -25.964 1.00 75.62 86 VAL A O 1
ATOM 712 N N . LEU A 1 87 ? 24.477 -1.791 -24.749 1.00 72.25 87 LEU A N 1
ATOM 713 C CA . LEU A 1 87 ? 24.089 -0.870 -25.819 1.00 72.25 87 LEU A CA 1
ATOM 714 C C . LEU A 1 87 ? 25.249 0.040 -26.244 1.00 72.25 87 LEU A C 1
ATOM 716 O O . LEU A 1 87 ? 25.484 0.195 -27.440 1.00 72.25 87 LEU A O 1
ATOM 720 N N . LEU A 1 88 ? 26.020 0.569 -25.290 1.00 70.50 88 LEU A N 1
ATOM 721 C CA . LEU A 1 88 ? 27.181 1.420 -25.563 1.00 70.50 88 LEU A CA 1
ATOM 722 C C . LEU A 1 88 ? 28.327 0.651 -26.238 1.00 70.50 88 LEU A C 1
ATOM 724 O O . LEU A 1 88 ? 28.960 1.174 -27.149 1.00 70.50 88 LEU A O 1
ATOM 728 N N . SER 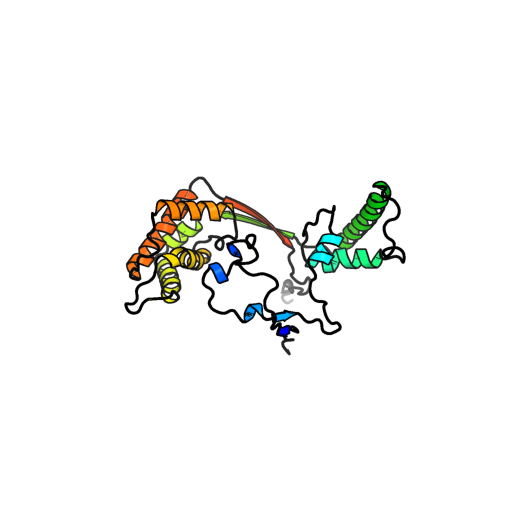A 1 89 ? 28.569 -0.606 -25.851 1.00 68.69 89 SER A N 1
ATOM 729 C CA . SER A 1 89 ? 29.593 -1.453 -26.491 1.00 68.69 89 SER A CA 1
ATOM 730 C C . SER A 1 89 ? 29.184 -1.964 -27.878 1.00 68.69 89 SER A C 1
ATOM 732 O O . SER A 1 89 ? 30.043 -2.197 -28.726 1.00 68.69 89 SER A O 1
ATOM 734 N N . GLN A 1 90 ? 27.880 -2.103 -28.140 1.00 63.69 90 GLN A N 1
ATOM 735 C CA . GLN A 1 90 ? 27.330 -2.362 -29.478 1.00 63.69 90 GLN A CA 1
ATOM 736 C C . GLN A 1 90 ? 27.095 -1.067 -30.285 1.00 63.69 90 GLN A C 1
ATOM 738 O O . GLN A 1 90 ? 26.676 -1.120 -31.448 1.00 63.69 90 GLN A O 1
ATOM 743 N N . GLY A 1 91 ? 27.387 0.087 -29.679 1.00 56.50 91 GLY A N 1
ATOM 744 C CA . GLY A 1 91 ? 27.325 1.437 -30.226 1.00 56.50 91 GLY A CA 1
ATOM 745 C C . GLY A 1 91 ? 28.370 1.693 -31.308 1.00 56.50 91 GLY A C 1
ATOM 746 O O . GLY A 1 91 ? 29.356 2.381 -31.072 1.00 56.50 91 GLY A O 1
ATOM 747 N N . GLY A 1 92 ? 28.186 1.123 -32.499 1.00 56.00 92 GLY A N 1
ATOM 748 C CA . GLY A 1 92 ? 28.960 1.501 -33.685 1.00 56.00 92 GLY A CA 1
ATOM 749 C C . GLY A 1 92 ? 28.528 2.863 -34.262 1.00 56.00 92 GLY A C 1
ATOM 750 O O . GLY A 1 92 ? 27.466 3.368 -33.910 1.00 56.00 92 GLY A O 1
ATOM 751 N N . PRO A 1 93 ? 29.289 3.448 -35.204 1.00 50.12 93 PRO A N 1
ATOM 752 C CA . PRO A 1 93 ? 29.060 4.788 -35.778 1.00 50.12 93 PRO A CA 1
ATOM 753 C C . PRO A 1 93 ? 27.754 4.983 -36.592 1.00 50.12 93 PRO A C 1
ATOM 755 O O . PRO A 1 93 ? 27.630 5.968 -37.314 1.00 50.12 93 PRO A O 1
ATOM 758 N N . ASP A 1 94 ? 26.787 4.064 -36.505 1.00 51.22 94 ASP A N 1
ATOM 759 C CA . ASP A 1 94 ? 25.573 4.012 -37.337 1.00 51.22 94 ASP A CA 1
ATOM 760 C C . ASP A 1 94 ? 24.252 4.163 -36.551 1.00 51.22 94 ASP A C 1
ATOM 762 O O . ASP A 1 94 ? 23.185 4.166 -37.161 1.00 51.22 94 ASP A O 1
ATOM 766 N N . TRP A 1 95 ? 24.292 4.329 -35.222 1.00 52.84 95 TRP A N 1
ATOM 767 C CA . TRP A 1 95 ? 23.084 4.510 -34.391 1.00 52.84 95 TRP A CA 1
ATOM 768 C C . TRP A 1 95 ? 22.368 5.855 -34.609 1.00 52.84 95 TRP A C 1
ATOM 770 O O . TRP A 1 95 ? 21.175 5.963 -34.328 1.00 52.84 95 TRP A O 1
ATOM 780 N N . ASP A 1 96 ? 23.068 6.856 -35.152 1.00 51.00 96 ASP A N 1
ATOM 781 C CA . ASP A 1 96 ? 22.511 8.180 -35.470 1.00 51.00 96 ASP A CA 1
ATOM 782 C C . ASP A 1 96 ? 21.781 8.220 -36.820 1.00 51.00 96 ASP A C 1
ATOM 784 O O . ASP A 1 96 ? 21.099 9.199 -37.143 1.00 51.00 96 ASP A O 1
ATOM 788 N N . LYS A 1 97 ? 21.903 7.163 -37.636 1.00 55.66 97 LYS A N 1
ATOM 789 C CA . LYS A 1 97 ? 21.112 7.051 -38.859 1.00 55.66 97 LYS A CA 1
ATOM 790 C C . LYS A 1 97 ? 19.714 6.564 -38.483 1.00 55.66 97 LYS A C 1
ATOM 792 O O . LYS A 1 97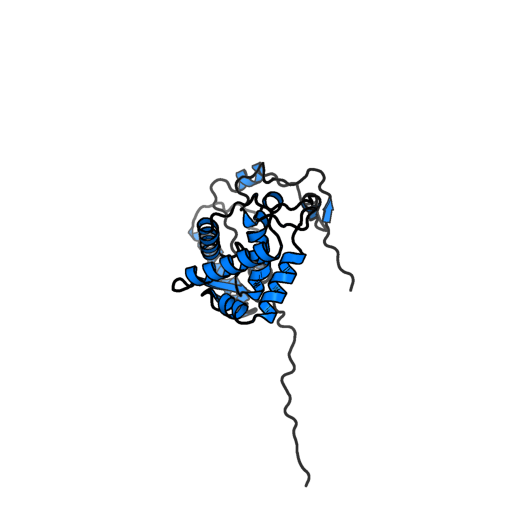 ? 19.588 5.522 -37.839 1.00 55.66 97 LYS A O 1
ATOM 797 N N . PRO A 1 98 ? 18.641 7.254 -38.920 1.00 51.28 98 PRO A N 1
ATOM 798 C CA . PRO A 1 98 ? 17.317 6.649 -38.928 1.00 51.28 98 PRO A CA 1
ATOM 799 C C . PRO A 1 98 ? 17.452 5.293 -39.613 1.00 51.28 98 PRO A C 1
ATOM 801 O O . PRO A 1 98 ? 18.099 5.237 -40.660 1.00 51.28 98 PRO A O 1
ATOM 804 N N . LEU A 1 99 ? 16.895 4.227 -39.030 1.00 54.53 99 LEU A N 1
ATOM 805 C CA . LEU A 1 99 ? 16.831 2.910 -39.665 1.00 54.53 99 LEU A CA 1
ATOM 806 C C . LEU A 1 99 ? 16.139 3.077 -41.022 1.00 54.53 99 LEU A C 1
ATOM 808 O O . LEU A 1 99 ? 14.916 3.053 -41.136 1.00 54.53 99 LEU A O 1
ATOM 812 N N . ALA A 1 100 ? 16.936 3.340 -42.052 1.00 50.31 100 ALA A N 1
ATOM 813 C CA . ALA A 1 100 ? 16.498 3.616 -43.404 1.00 50.31 100 ALA A CA 1
ATOM 814 C C . ALA A 1 100 ? 16.271 2.271 -44.093 1.00 50.31 100 ALA A C 1
ATOM 816 O O . ALA A 1 100 ? 17.003 1.875 -44.991 1.00 50.31 100 ALA A O 1
ATOM 817 N N . SER A 1 101 ? 15.322 1.509 -43.559 1.00 49.22 101 SER A N 1
ATOM 818 C CA . SER A 1 101 ? 14.584 0.420 -44.194 1.00 49.22 101 SER A CA 1
ATOM 819 C C . SER A 1 101 ? 13.755 -0.256 -43.106 1.00 49.22 101 SER A C 1
ATOM 821 O O . SER A 1 101 ? 14.272 -0.884 -42.185 1.00 49.22 101 SER A O 1
ATOM 823 N N . GLU A 1 102 ? 12.441 -0.099 -43.203 1.00 59.56 102 GLU A N 1
ATOM 824 C CA . GLU A 1 102 ? 11.460 -0.885 -42.464 1.00 59.56 102 GLU A CA 1
ATOM 825 C C . GLU A 1 102 ? 11.517 -2.349 -42.934 1.00 59.56 102 GLU A C 1
ATOM 827 O O . GLU A 1 102 ? 10.638 -2.810 -43.656 1.00 59.56 102 GLU A O 1
ATOM 832 N N . ASN A 1 103 ? 12.553 -3.102 -42.559 1.00 63.94 103 ASN A N 1
ATOM 833 C CA . ASN A 1 103 ? 12.462 -4.556 -42.586 1.00 63.94 103 ASN A CA 1
ATOM 834 C C . ASN A 1 103 ? 12.592 -5.093 -41.161 1.00 63.94 103 ASN A C 1
ATOM 836 O O . ASN A 1 103 ? 13.606 -4.905 -40.486 1.00 63.94 103 ASN A O 1
ATOM 840 N N . GLN A 1 104 ? 11.533 -5.762 -40.705 1.00 57.81 104 GLN A N 1
ATOM 841 C CA . GLN A 1 104 ? 11.441 -6.406 -39.395 1.00 57.81 104 GLN A CA 1
ATOM 842 C C . GLN A 1 104 ? 12.645 -7.323 -39.131 1.00 57.81 104 GLN A C 1
ATOM 844 O O . GLN A 1 104 ? 13.092 -7.431 -37.993 1.00 57.81 104 GLN A O 1
ATOM 849 N N . GLU A 1 105 ? 13.208 -7.928 -40.180 1.00 68.75 105 GLU A N 1
ATOM 850 C CA . GLU A 1 105 ? 14.389 -8.794 -40.113 1.00 68.75 105 GLU A CA 1
ATOM 851 C C . GLU A 1 105 ? 15.655 -8.060 -39.649 1.00 68.75 105 GLU A C 1
ATOM 853 O O . GLU A 1 105 ? 16.407 -8.592 -38.837 1.00 68.75 105 GLU A O 1
ATOM 858 N N . THR A 1 106 ? 15.878 -6.819 -40.090 1.00 65.88 106 THR A N 1
ATOM 859 C CA . THR A 1 106 ? 17.050 -6.023 -39.688 1.00 65.88 106 THR A CA 1
ATOM 860 C C . THR A 1 106 ? 16.965 -5.619 -38.219 1.00 65.88 106 THR A C 1
ATOM 862 O O . THR A 1 106 ? 17.956 -5.692 -37.490 1.00 65.88 106 THR A O 1
ATOM 865 N N . PHE A 1 107 ? 15.766 -5.253 -37.757 1.00 67.31 107 PHE A N 1
ATOM 866 C CA . PHE A 1 107 ? 15.516 -5.012 -36.338 1.00 67.31 107 PHE A CA 1
ATOM 867 C C . PHE A 1 107 ? 15.692 -6.291 -35.515 1.00 67.31 107 PHE A C 1
ATOM 869 O O . PHE A 1 107 ? 16.340 -6.256 -34.472 1.00 67.31 107 PHE A O 1
ATOM 876 N N . LEU A 1 108 ? 15.149 -7.420 -35.984 1.00 65.12 108 LEU A N 1
ATOM 877 C CA . LEU A 1 108 ? 15.229 -8.701 -35.284 1.00 65.12 108 LEU A CA 1
ATOM 878 C C . LEU A 1 108 ? 16.683 -9.158 -35.119 1.00 65.12 108 LEU A C 1
ATOM 880 O O . LEU A 1 108 ? 17.050 -9.625 -34.044 1.00 65.12 108 LEU A O 1
ATOM 884 N N . GLU A 1 109 ? 17.517 -8.983 -36.145 1.00 69.00 109 GLU A N 1
ATOM 885 C CA . GLU A 1 109 ? 18.937 -9.337 -36.090 1.00 69.00 109 GLU A CA 1
ATOM 886 C C . GLU A 1 109 ? 19.714 -8.427 -35.124 1.00 69.00 109 GLU A C 1
ATOM 888 O O . GLU A 1 109 ? 20.472 -8.912 -34.279 1.00 69.00 109 GLU A O 1
ATOM 893 N N . GLY A 1 110 ? 19.462 -7.113 -35.161 1.00 68.62 110 GLY A N 1
ATOM 894 C CA . GLY A 1 110 ? 20.037 -6.165 -34.201 1.00 68.62 110 GLY A CA 1
ATOM 895 C C . GLY A 1 110 ? 19.608 -6.454 -32.759 1.00 68.62 110 GLY A C 1
ATOM 896 O O . GLY A 1 110 ? 20.442 -6.505 -31.852 1.00 68.62 110 GLY A O 1
ATOM 897 N N . PHE A 1 111 ? 18.319 -6.724 -32.550 1.00 73.19 111 PHE A N 1
ATOM 898 C CA . PHE A 1 111 ? 17.764 -7.099 -31.254 1.00 73.19 111 PHE A CA 1
ATOM 899 C C . PHE A 1 111 ? 18.362 -8.412 -30.745 1.00 73.19 111 PHE A C 1
ATOM 901 O O . PHE A 1 111 ? 18.779 -8.482 -29.592 1.00 73.19 111 PHE A O 1
ATOM 908 N N . LYS A 1 112 ? 18.465 -9.440 -31.596 1.00 69.94 112 LYS A N 1
ATOM 909 C CA . LYS A 1 112 ? 19.054 -10.737 -31.241 1.00 69.94 112 LYS A CA 1
ATOM 910 C C . LYS A 1 112 ? 20.507 -10.584 -30.798 1.00 69.94 112 LYS A C 1
ATOM 912 O O . LYS A 1 112 ? 20.895 -11.180 -29.795 1.00 69.94 112 LYS A O 1
ATOM 917 N N . LYS A 1 113 ? 21.289 -9.752 -31.492 1.00 73.12 113 LYS A N 1
ATOM 918 C CA . LYS A 1 113 ? 22.671 -9.438 -31.111 1.00 73.12 113 LYS A CA 1
ATOM 919 C C . LYS A 1 113 ? 22.741 -8.798 -29.721 1.00 73.12 113 LYS A C 1
ATOM 921 O O . LYS A 1 113 ? 23.490 -9.272 -28.871 1.00 73.12 113 LYS A O 1
ATOM 926 N N . VAL A 1 114 ? 21.932 -7.767 -29.469 1.00 74.44 114 VAL A N 1
ATOM 927 C CA . VAL A 1 114 ? 21.876 -7.088 -28.161 1.00 74.44 114 VAL A CA 1
ATOM 928 C C . VAL A 1 114 ? 21.410 -8.044 -27.062 1.00 74.44 114 VAL A C 1
ATOM 930 O O . VAL A 1 114 ? 22.042 -8.110 -26.012 1.00 74.44 114 VAL A O 1
ATOM 933 N N . ALA A 1 115 ? 20.360 -8.829 -27.306 1.00 72.25 115 ALA A N 1
ATOM 934 C CA . ALA A 1 115 ? 19.821 -9.790 -26.348 1.00 72.25 115 ALA A CA 1
ATOM 935 C C . ALA A 1 115 ? 20.848 -10.867 -25.962 1.00 72.25 115 ALA A C 1
ATOM 937 O O . ALA A 1 115 ? 20.960 -11.207 -24.786 1.00 72.25 115 ALA A O 1
ATOM 938 N N . LEU A 1 116 ? 21.638 -11.363 -26.922 1.00 73.56 116 LEU A N 1
ATOM 939 C CA . LEU A 1 116 ? 22.738 -12.292 -26.649 1.00 73.56 116 LEU A CA 1
ATOM 940 C C . LEU A 1 116 ? 23.830 -11.642 -25.794 1.00 73.56 116 LEU A C 1
ATOM 942 O O . LEU A 1 116 ? 24.279 -12.245 -24.824 1.00 73.56 116 LEU A O 1
ATOM 946 N N . CYS A 1 117 ? 24.226 -10.405 -26.097 1.00 76.25 117 CYS A N 1
ATOM 947 C CA . CYS A 1 117 ? 25.216 -9.691 -25.292 1.00 76.25 117 CYS A CA 1
ATOM 948 C C . CYS A 1 117 ? 24.715 -9.397 -23.869 1.00 76.25 117 CYS A C 1
ATOM 950 O O . CYS A 1 117 ? 25.482 -9.539 -22.920 1.00 76.25 117 CYS A O 1
ATOM 952 N N . VAL A 1 118 ? 23.433 -9.052 -23.698 1.00 76.44 118 VAL A N 1
ATOM 953 C CA . VAL A 1 118 ? 22.802 -8.925 -22.373 1.00 76.44 118 VAL A CA 1
ATOM 954 C C . VAL A 1 118 ? 22.817 -10.267 -21.641 1.00 76.44 118 VAL A C 1
ATOM 956 O O . VAL A 1 118 ? 23.165 -10.305 -20.465 1.00 76.44 118 VAL A O 1
ATOM 959 N N . ALA A 1 119 ? 22.501 -11.373 -22.321 1.00 71.81 119 ALA A N 1
ATOM 960 C CA . ALA A 1 119 ? 22.526 -12.705 -21.721 1.00 71.81 119 ALA A CA 1
ATOM 961 C C . ALA A 1 119 ? 23.934 -13.118 -21.259 1.00 71.81 119 ALA A C 1
ATOM 963 O O . ALA A 1 119 ? 24.076 -13.637 -20.155 1.00 71.81 119 ALA A O 1
ATOM 964 N N . GLU A 1 120 ? 24.976 -12.857 -22.052 1.00 75.81 120 GLU A N 1
ATOM 965 C CA . GLU A 1 120 ? 26.364 -13.097 -21.633 1.00 75.81 120 GLU A CA 1
ATOM 966 C C . GLU A 1 120 ? 26.764 -12.196 -20.460 1.00 75.81 120 GLU A C 1
ATOM 968 O O . GLU A 1 120 ? 27.323 -12.673 -19.474 1.00 75.81 120 GLU A O 1
ATOM 973 N N . ARG A 1 121 ? 26.383 -10.914 -20.490 1.00 75.56 121 ARG A N 1
ATOM 974 C CA . ARG A 1 121 ? 26.664 -9.991 -19.385 1.00 75.56 121 ARG A CA 1
ATOM 975 C C . ARG A 1 121 ? 25.982 -10.416 -18.083 1.00 75.56 121 ARG A C 1
ATOM 977 O O . ARG A 1 121 ? 26.583 -10.293 -17.023 1.00 75.56 121 ARG A O 1
ATOM 984 N N . LEU A 1 122 ? 24.768 -10.962 -18.158 1.00 74.75 122 LEU A N 1
ATOM 985 C CA . LEU A 1 122 ? 24.061 -11.541 -17.011 1.00 74.75 122 LEU A CA 1
ATOM 986 C C . LEU A 1 122 ? 24.713 -12.831 -16.491 1.00 74.75 122 LEU A C 1
ATOM 988 O O . LEU A 1 122 ? 24.574 -13.131 -15.309 1.00 74.75 122 LEU A O 1
ATOM 992 N N . LYS A 1 123 ? 25.429 -13.596 -17.328 1.00 71.62 123 LYS A N 1
ATOM 993 C CA . LYS A 1 123 ? 26.226 -14.745 -16.857 1.00 71.62 123 LYS A CA 1
ATOM 994 C C . LYS A 1 123 ? 27.457 -14.291 -16.075 1.00 71.62 123 LYS A C 1
ATOM 996 O O . LYS A 1 123 ? 27.800 -14.914 -15.077 1.00 71.62 123 LYS A O 1
ATOM 1001 N N . GLU A 1 124 ? 28.113 -13.222 -16.524 1.00 75.19 124 GLU A N 1
ATOM 1002 C CA . GLU A 1 124 ? 29.289 -12.652 -15.852 1.00 75.19 124 GLU A CA 1
ATOM 1003 C C . GLU A 1 124 ? 28.924 -11.877 -14.581 1.00 75.19 124 GLU A C 1
ATOM 1005 O O . GLU A 1 124 ? 29.639 -11.935 -13.583 1.00 75.19 124 GLU A O 1
ATOM 1010 N N . GLN A 1 125 ? 27.809 -11.147 -14.620 1.00 75.19 125 GLN A N 1
ATOM 1011 C CA . GLN A 1 125 ? 27.277 -10.363 -13.514 1.00 75.19 125 GLN A CA 1
ATOM 1012 C C . GLN A 1 125 ? 25.828 -10.790 -13.242 1.00 75.19 125 GLN A C 1
ATOM 1014 O O . GLN A 1 125 ? 24.888 -10.149 -13.724 1.00 75.19 125 GLN A O 1
ATOM 1019 N N . PRO A 1 126 ? 25.635 -11.884 -12.485 1.00 72.88 126 PRO A N 1
ATOM 1020 C CA . PRO A 1 126 ? 24.307 -12.380 -12.173 1.00 72.88 126 PRO A CA 1
ATOM 1021 C C . PRO A 1 126 ? 23.533 -11.368 -11.335 1.00 72.88 126 PRO A C 1
ATOM 1023 O O . PRO A 1 126 ? 24.031 -10.820 -10.351 1.00 72.88 126 PRO A O 1
ATOM 1026 N N . VAL A 1 127 ? 22.283 -11.148 -11.731 1.00 76.69 127 VAL A N 1
ATOM 1027 C CA . VAL A 1 127 ? 21.325 -10.330 -10.994 1.00 76.69 127 VAL A CA 1
ATOM 1028 C C . VAL A 1 127 ? 20.504 -11.252 -10.104 1.00 76.69 127 VAL A C 1
ATOM 1030 O O . VAL A 1 127 ? 19.894 -12.209 -10.584 1.00 76.69 127 VAL A O 1
ATOM 1033 N N . ILE A 1 128 ? 20.475 -10.966 -8.805 1.00 78.50 128 ILE A N 1
ATOM 1034 C CA . ILE A 1 128 ? 19.621 -11.692 -7.867 1.00 78.50 128 ILE A CA 1
ATOM 1035 C C . ILE A 1 128 ? 18.219 -11.096 -7.960 1.00 78.50 128 ILE A C 1
ATOM 1037 O O . ILE A 1 128 ? 18.026 -9.903 -7.735 1.00 78.50 128 ILE A O 1
ATOM 1041 N N . VAL A 1 129 ? 17.239 -11.935 -8.281 1.00 76.12 129 VAL A N 1
ATOM 1042 C CA . VAL A 1 129 ? 15.823 -11.564 -8.261 1.00 76.12 129 VAL A CA 1
ATOM 1043 C C . VAL A 1 129 ? 15.191 -12.208 -7.038 1.00 76.12 129 VAL A C 1
ATOM 1045 O O . VAL A 1 129 ? 15.117 -13.432 -6.939 1.00 76.12 129 VAL A O 1
ATOM 1048 N N . ALA A 1 130 ? 14.745 -11.382 -6.098 1.00 76.12 130 ALA A N 1
ATOM 1049 C CA . ALA A 1 130 ? 13.922 -11.832 -4.993 1.00 76.12 130 ALA A CA 1
ATOM 1050 C C . ALA A 1 130 ? 12.494 -12.033 -5.501 1.00 76.12 130 ALA A C 1
ATOM 1052 O O . ALA A 1 130 ? 11.837 -11.086 -5.939 1.00 76.12 130 ALA A O 1
ATOM 1053 N N . HIS A 1 131 ? 12.023 -13.275 -5.427 1.00 77.31 131 HIS A N 1
ATOM 1054 C CA . HIS A 1 131 ? 10.611 -13.582 -5.573 1.00 77.31 131 HIS A CA 1
ATOM 1055 C C . HIS A 1 131 ? 9.946 -13.454 -4.205 1.00 77.31 131 HIS A C 1
ATOM 1057 O O . HIS A 1 131 ? 10.337 -14.125 -3.250 1.00 77.31 131 HIS A O 1
ATOM 1063 N N . SER A 1 132 ? 8.959 -12.574 -4.116 1.00 80.38 132 SER A N 1
ATOM 1064 C CA . SER A 1 132 ? 8.156 -12.372 -2.915 1.00 80.38 132 SER A CA 1
ATOM 1065 C C . SER A 1 132 ? 6.715 -12.737 -3.217 1.00 80.38 132 SER A C 1
ATOM 1067 O O . SER A 1 132 ? 6.149 -12.262 -4.199 1.00 80.38 132 SER A O 1
ATOM 1069 N N . GLU A 1 133 ? 6.126 -13.570 -2.370 1.00 85.88 133 GLU A N 1
ATOM 1070 C CA . GLU A 1 133 ? 4.706 -13.886 -2.405 1.00 85.88 133 GLU A CA 1
ATOM 1071 C C . GLU A 1 133 ? 4.103 -13.491 -1.061 1.00 85.88 133 GLU A C 1
ATOM 1073 O O . GLU A 1 133 ? 4.434 -14.055 -0.018 1.00 85.88 133 GLU A O 1
ATOM 1078 N N . ASN A 1 134 ? 3.240 -12.480 -1.086 1.00 87.31 134 ASN A N 1
ATOM 1079 C CA . ASN A 1 134 ? 2.534 -12.004 0.091 1.00 87.31 134 ASN A CA 1
ATOM 1080 C C . ASN A 1 134 ? 1.078 -12.437 -0.007 1.00 87.31 134 ASN A C 1
ATOM 1082 O O . ASN A 1 134 ? 0.405 -12.101 -0.978 1.00 87.31 134 ASN A O 1
ATOM 1086 N N . THR A 1 135 ? 0.586 -13.141 1.009 1.00 91.56 135 THR A N 1
ATOM 1087 C CA . THR A 1 135 ? -0.830 -13.506 1.110 1.00 91.56 135 THR A CA 1
ATOM 1088 C C . THR A 1 135 ? -1.488 -12.718 2.233 1.00 91.56 135 THR A C 1
ATOM 1090 O O . THR A 1 135 ? -1.037 -12.747 3.377 1.00 91.56 135 THR A O 1
ATOM 1093 N N . PHE A 1 136 ? -2.567 -12.017 1.898 1.00 94.31 136 PHE A N 1
ATOM 1094 C CA . PHE A 1 136 ? -3.390 -11.250 2.820 1.00 94.31 136 PHE A CA 1
ATOM 1095 C C . PHE A 1 136 ? -4.702 -11.999 3.057 1.00 94.31 136 PHE A C 1
ATOM 1097 O O . PHE A 1 136 ? -5.611 -11.967 2.232 1.00 94.31 136 PHE A O 1
ATOM 1104 N N . ASP A 1 137 ? -4.786 -12.681 4.195 1.00 94.06 137 ASP A N 1
ATOM 1105 C CA . ASP A 1 137 ? -5.893 -13.562 4.604 1.00 94.06 137 ASP A CA 1
ATOM 1106 C C . ASP A 1 137 ? -6.569 -13.101 5.915 1.00 94.06 137 ASP A C 1
ATOM 1108 O O . ASP A 1 137 ? -7.348 -13.824 6.536 1.00 94.06 137 ASP A O 1
ATOM 1112 N N . GLY A 1 138 ? -6.221 -11.902 6.391 1.00 95.31 138 GLY A N 1
ATOM 1113 C CA . GLY A 1 138 ? -6.698 -11.350 7.659 1.00 95.31 138 GLY A CA 1
ATOM 1114 C C . GLY A 1 138 ? -6.009 -11.916 8.909 1.00 95.31 138 GLY A C 1
ATOM 1115 O O . GLY A 1 138 ? -6.275 -11.427 10.009 1.00 95.31 138 GLY A O 1
ATOM 1116 N N . SER A 1 139 ? -5.092 -12.884 8.792 1.00 95.50 139 SER A N 1
ATOM 1117 C CA . SER A 1 139 ? -4.375 -13.463 9.941 1.00 95.50 139 SER A CA 1
ATOM 1118 C C . SER A 1 139 ? -3.534 -12.430 10.698 1.00 95.50 139 SER A C 1
ATOM 1120 O O . SER A 1 139 ? -3.520 -12.429 11.930 1.00 95.50 139 SER A O 1
ATOM 1122 N N . GLY A 1 140 ? -2.892 -11.498 9.986 1.00 96.00 140 GLY A N 1
ATOM 1123 C CA . GLY A 1 140 ? -2.147 -10.386 10.582 1.00 96.00 140 GLY A CA 1
ATOM 1124 C C . GLY A 1 140 ? -3.036 -9.477 11.434 1.00 96.00 140 GLY A C 1
ATOM 1125 O O . GLY A 1 140 ? -2.678 -9.140 12.565 1.00 96.00 140 GLY A O 1
ATOM 1126 N N . VAL A 1 141 ? -4.239 -9.172 10.941 1.00 96.69 141 VAL A N 1
ATOM 1127 C CA . VAL A 1 141 ? -5.235 -8.378 11.666 1.00 96.69 141 VAL A CA 1
ATOM 1128 C C . VAL A 1 141 ? -5.726 -9.144 12.897 1.00 96.69 141 VAL A C 1
ATOM 1130 O O . VAL A 1 141 ? -5.736 -8.591 13.994 1.00 96.69 141 VAL A O 1
ATOM 1133 N N . LYS A 1 142 ? -6.051 -10.439 12.757 1.00 97.00 142 LYS A N 1
ATOM 1134 C CA . LYS A 1 142 ? -6.438 -11.310 13.886 1.00 97.00 142 LYS A CA 1
ATOM 1135 C C . LYS A 1 142 ? -5.353 -11.360 14.961 1.00 97.00 142 LYS A C 1
ATOM 1137 O O . LYS A 1 142 ? -5.662 -11.263 16.148 1.00 97.00 142 LYS A O 1
ATOM 1142 N N . ARG A 1 143 ? -4.084 -11.480 14.557 1.00 97.44 143 ARG A N 1
ATOM 1143 C CA . ARG A 1 143 ? -2.927 -11.484 15.463 1.00 97.44 143 ARG A CA 1
ATOM 1144 C C . ARG A 1 143 ? -2.810 -10.167 16.225 1.00 97.44 143 ARG A C 1
ATOM 1146 O O . ARG A 1 143 ? -2.605 -10.207 17.435 1.00 97.44 143 ARG A O 1
ATOM 1153 N N . LEU A 1 144 ? -2.972 -9.031 15.543 1.00 97.69 144 LEU A N 1
ATOM 1154 C CA . LEU A 1 144 ? -2.959 -7.716 16.184 1.00 97.69 144 LEU A CA 1
ATOM 1155 C C . LEU A 1 144 ? -4.108 -7.589 17.195 1.00 97.69 144 LEU A C 1
ATOM 1157 O O . LEU A 1 144 ? -3.850 -7.313 18.361 1.00 97.69 144 LEU A O 1
ATOM 1161 N N . LEU A 1 145 ? -5.350 -7.878 16.788 1.00 97.00 145 LEU 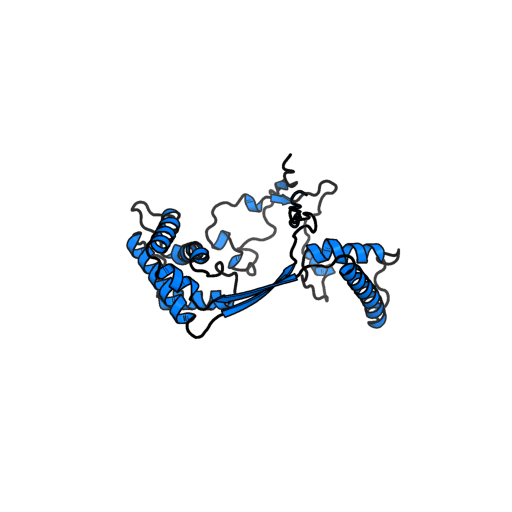A N 1
ATOM 1162 C CA . LEU A 1 145 ? -6.533 -7.792 17.659 1.00 97.00 145 LEU A CA 1
ATOM 1163 C C . LEU A 1 145 ? -6.467 -8.737 18.872 1.00 97.00 145 LEU A C 1
ATOM 1165 O O . LEU A 1 145 ? -7.050 -8.443 19.914 1.00 97.00 145 LEU A O 1
ATOM 1169 N N . SER A 1 146 ? -5.751 -9.859 18.760 1.00 97.81 146 SER A N 1
ATOM 1170 C CA . SER A 1 146 ? -5.561 -10.811 19.864 1.00 97.81 146 SER A CA 1
ATOM 1171 C C . SER A 1 146 ? -4.551 -10.324 20.913 1.00 97.81 146 SER A C 1
ATOM 1173 O O . SER A 1 146 ? -4.589 -10.777 22.057 1.00 97.81 146 SER A O 1
ATOM 1175 N N . ASN A 1 147 ? -3.649 -9.401 20.558 1.00 97.75 147 ASN A N 1
ATOM 1176 C CA . ASN A 1 147 ? -2.683 -8.809 21.479 1.00 97.75 147 ASN A CA 1
ATOM 1177 C C . ASN A 1 147 ? -3.156 -7.418 21.920 1.00 97.75 147 ASN A C 1
ATOM 1179 O O . ASN A 1 147 ? -2.809 -6.407 21.312 1.00 97.75 147 ASN A O 1
ATOM 1183 N N . LYS A 1 148 ? -3.918 -7.368 23.019 1.00 96.88 148 LYS A N 1
ATOM 1184 C CA . LYS A 1 148 ? -4.506 -6.125 23.540 1.00 96.88 148 LYS A CA 1
ATOM 1185 C C . LYS A 1 148 ? -3.480 -5.009 23.768 1.00 96.88 148 LYS A C 1
ATOM 1187 O O . LYS A 1 148 ? -3.758 -3.866 23.436 1.00 96.88 148 LYS A O 1
ATOM 1192 N N . PHE A 1 149 ? -2.305 -5.331 24.313 1.00 97.75 149 PHE A N 1
ATOM 1193 C CA . PHE A 1 149 ? -1.282 -4.324 24.604 1.00 97.75 149 PHE A CA 1
ATOM 1194 C C . PHE A 1 149 ? -0.745 -3.670 23.325 1.00 97.75 149 PHE A C 1
ATOM 1196 O O . PHE A 1 149 ? -0.741 -2.445 23.223 1.00 97.75 149 PHE A O 1
ATOM 1203 N N . GLU A 1 150 ? -0.327 -4.475 22.342 1.00 97.19 150 GLU A N 1
ATOM 1204 C CA . GLU A 1 150 ? 0.172 -3.949 21.064 1.00 97.19 150 GLU A CA 1
ATOM 1205 C C . GLU A 1 150 ? -0.936 -3.238 20.285 1.00 97.19 150 GLU A C 1
ATOM 1207 O O . GLU A 1 150 ? -0.708 -2.166 19.733 1.00 97.19 150 GLU A O 1
ATOM 1212 N N . PHE A 1 151 ? -2.157 -3.774 20.300 1.00 97.75 151 PHE A N 1
ATOM 1213 C CA . PHE A 1 151 ? -3.295 -3.146 19.641 1.00 97.75 151 PHE A CA 1
ATOM 1214 C C . PHE A 1 151 ? -3.628 -1.768 20.221 1.00 97.75 151 PHE A C 1
ATOM 1216 O O . PHE A 1 151 ? -3.718 -0.793 19.472 1.00 97.75 151 PHE A O 1
ATOM 1223 N N . ASP A 1 152 ? -3.754 -1.665 21.548 1.00 97.62 152 ASP A N 1
ATOM 1224 C CA . ASP A 1 152 ? -4.050 -0.403 22.228 1.00 97.62 152 ASP A CA 1
ATOM 1225 C C . ASP A 1 152 ? -2.920 0.614 21.995 1.00 97.62 152 ASP A C 1
ATOM 1227 O O . ASP A 1 152 ? -3.182 1.785 21.715 1.00 97.62 152 ASP A O 1
ATOM 1231 N N . LYS A 1 153 ? -1.656 0.170 22.040 1.00 97.94 153 LYS A N 1
ATOM 1232 C CA . LYS A 1 153 ? -0.484 1.004 21.742 1.00 97.94 153 LYS A CA 1
ATOM 1233 C C . LYS A 1 153 ? -0.519 1.546 20.310 1.00 97.94 153 LYS A C 1
ATOM 1235 O O . LYS A 1 153 ? -0.335 2.748 20.118 1.00 97.94 153 LYS A O 1
ATOM 1240 N N . THR A 1 154 ? -0.782 0.690 19.324 1.00 97.69 154 THR A N 1
ATOM 1241 C CA . THR A 1 154 ? -0.884 1.079 17.911 1.00 97.69 154 THR A CA 1
ATOM 1242 C C . THR A 1 154 ? -2.040 2.057 17.686 1.00 97.69 154 THR A C 1
ATOM 1244 O O . THR A 1 154 ? -1.839 3.101 17.066 1.00 97.69 154 THR A O 1
ATOM 1247 N N . LEU A 1 155 ? -3.228 1.789 18.240 1.00 97.50 155 LEU A N 1
ATOM 1248 C CA . LEU A 1 155 ? -4.374 2.699 18.130 1.00 97.50 155 LEU A CA 1
ATOM 1249 C C . LEU A 1 155 ? -4.101 4.063 18.769 1.00 97.50 155 LEU A C 1
ATOM 1251 O O . LEU A 1 155 ? -4.425 5.088 18.172 1.00 97.50 155 LEU A O 1
ATOM 1255 N N . ASN A 1 156 ? -3.518 4.090 19.970 1.00 97.75 156 ASN A N 1
ATOM 1256 C CA . ASN A 1 156 ? -3.183 5.339 20.655 1.00 97.75 156 ASN A CA 1
ATOM 1257 C C . ASN A 1 156 ? -2.183 6.157 19.836 1.00 97.75 156 ASN A C 1
ATOM 1259 O O . ASN A 1 156 ? -2.431 7.332 19.584 1.00 97.75 156 ASN A O 1
ATOM 1263 N N . SER A 1 157 ? -1.118 5.514 19.349 1.00 97.69 157 SER A N 1
ATOM 1264 C CA . SER A 1 157 ? -0.099 6.175 18.532 1.00 97.69 157 SER A CA 1
ATOM 1265 C C . SER A 1 157 ? -0.683 6.782 17.256 1.00 97.69 157 SER A C 1
ATOM 1267 O O . SER A 1 157 ? -0.359 7.917 16.915 1.00 97.69 157 SER A O 1
ATOM 1269 N N . VAL A 1 158 ? -1.579 6.076 16.563 1.00 96.81 158 VAL A N 1
ATOM 1270 C CA . VAL A 1 158 ? -2.228 6.619 15.363 1.00 96.81 158 VAL A CA 1
ATOM 1271 C C . VAL A 1 158 ? -3.141 7.793 15.717 1.00 96.81 158 VAL A C 1
ATOM 1273 O O . VAL A 1 158 ? -3.054 8.840 15.086 1.00 96.81 158 VAL A O 1
ATOM 1276 N N . VAL A 1 159 ? -3.987 7.650 16.741 1.00 97.00 159 VAL A N 1
ATOM 1277 C CA . VAL A 1 159 ? -4.990 8.660 17.121 1.00 97.00 159 VAL A CA 1
ATOM 1278 C C . VAL A 1 159 ? -4.371 9.947 17.676 1.00 97.00 159 VAL A C 1
ATOM 1280 O O . VAL A 1 159 ? -4.905 11.029 17.431 1.00 97.00 159 VAL A O 1
ATOM 1283 N N . GLU A 1 160 ? -3.251 9.863 18.394 1.00 95.12 160 GLU A N 1
ATOM 1284 C CA . GLU A 1 160 ? -2.523 11.031 18.913 1.00 95.12 160 GLU A CA 1
ATOM 1285 C C . GLU A 1 160 ? -1.950 11.921 17.802 1.00 95.12 160 GLU A C 1
ATOM 1287 O O . GLU A 1 160 ? -1.835 13.130 17.991 1.00 95.12 160 GLU A O 1
ATOM 1292 N N . ASN A 1 161 ? -1.653 11.345 16.634 1.00 93.94 161 ASN A N 1
ATOM 1293 C CA . ASN A 1 161 ? -1.093 12.062 15.489 1.00 93.94 161 ASN A CA 1
ATOM 1294 C C . ASN A 1 161 ? -2.157 12.673 14.557 1.00 93.94 161 ASN A C 1
ATOM 1296 O O . ASN A 1 161 ? -1.805 13.323 13.572 1.00 93.94 161 ASN A O 1
ATOM 1300 N N . LEU A 1 162 ? -3.452 12.473 14.830 1.00 94.75 162 LEU A N 1
ATOM 1301 C CA . LEU A 1 162 ? -4.525 12.983 13.974 1.00 94.75 162 LEU A CA 1
ATOM 1302 C C . LEU A 1 162 ? -4.925 14.422 14.331 1.00 94.75 162 LEU A C 1
ATOM 1304 O O . LEU A 1 162 ? -4.965 14.776 15.512 1.00 94.75 162 LEU A O 1
ATOM 1308 N N . PRO A 1 163 ? -5.315 15.244 13.337 1.00 94.75 163 PRO A N 1
ATOM 1309 C CA . PRO A 1 163 ? -5.870 16.567 13.590 1.00 94.75 163 PRO A CA 1
ATOM 1310 C C . PRO A 1 163 ? -7.140 16.504 14.450 1.00 94.75 163 PRO A C 1
ATOM 1312 O O . PRO A 1 163 ? -8.061 15.730 14.170 1.00 94.75 163 PRO A O 1
ATOM 1315 N N . LYS A 1 164 ? -7.204 17.359 15.477 1.00 94.81 164 LYS A N 1
ATOM 1316 C CA . LYS A 1 164 ? -8.351 17.479 16.386 1.00 94.81 164 LYS A CA 1
ATOM 1317 C C . LYS A 1 164 ? -8.941 18.883 16.358 1.00 94.81 164 LYS A C 1
ATOM 1319 O O . LYS A 1 164 ? -8.226 19.867 16.172 1.00 94.81 164 LYS A O 1
ATOM 1324 N N . ASP A 1 165 ? -10.249 18.979 16.573 1.00 93.81 165 ASP A N 1
ATOM 1325 C CA . ASP A 1 165 ? -10.920 20.259 16.779 1.00 93.81 165 ASP A CA 1
ATOM 1326 C C . ASP A 1 165 ? -10.585 20.857 18.161 1.00 93.81 165 ASP A C 1
ATOM 1328 O O . ASP A 1 165 ? -9.942 20.243 19.016 1.00 93.81 165 ASP A O 1
ATOM 1332 N N . LYS A 1 166 ? -11.092 22.067 18.419 1.00 93.25 166 LYS A N 1
ATOM 1333 C CA . LYS A 1 166 ? -10.948 22.764 19.710 1.00 93.25 166 LYS A CA 1
ATOM 1334 C C . LYS A 1 166 ? -11.491 21.994 20.925 1.00 93.25 166 LY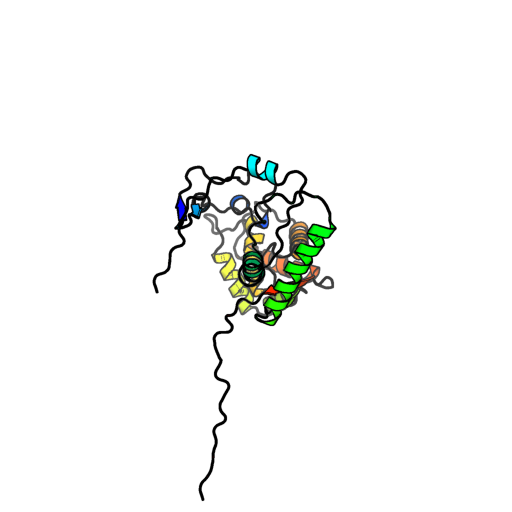S A C 1
ATOM 1336 O O . LYS A 1 166 ? -11.171 22.345 22.054 1.00 93.25 166 LYS A O 1
ATOM 1341 N N . ASN A 1 167 ? -12.336 20.988 20.707 1.00 93.62 167 ASN A N 1
ATOM 1342 C CA . ASN A 1 167 ? -12.925 20.142 21.743 1.00 93.62 167 ASN A CA 1
ATOM 1343 C C . ASN A 1 167 ? -12.227 18.772 21.836 1.00 93.62 167 ASN A C 1
ATOM 1345 O O . ASN A 1 167 ? -12.735 17.885 22.526 1.00 93.62 167 ASN A O 1
ATOM 1349 N N . GLY A 1 168 ? -11.111 18.574 21.124 1.00 93.62 168 GLY A N 1
ATOM 1350 C CA . GLY A 1 168 ? -10.384 17.309 21.074 1.00 93.62 168 GLY A CA 1
ATOM 1351 C C . GLY A 1 168 ? -11.087 16.213 20.270 1.00 93.62 168 GLY A C 1
ATOM 1352 O O . GLY A 1 168 ? -10.823 15.037 20.502 1.00 93.62 168 GLY A O 1
ATOM 1353 N N . LYS A 1 169 ? -12.011 16.560 19.367 1.00 96.25 169 LYS A N 1
ATOM 1354 C CA . LYS A 1 169 ? -12.710 15.604 18.498 1.00 96.25 169 LYS A CA 1
ATOM 1355 C C . LYS A 1 169 ? -12.009 15.449 17.155 1.00 96.25 169 LYS A C 1
ATOM 1357 O O . LYS A 1 169 ? -11.430 16.398 16.638 1.00 96.25 169 LYS A O 1
ATOM 1362 N N . ILE A 1 170 ? -12.135 14.265 16.574 1.00 95.94 170 ILE A N 1
ATOM 1363 C CA . ILE A 1 170 ? -11.525 13.858 15.310 1.00 95.94 170 ILE A CA 1
ATOM 1364 C C . ILE A 1 170 ? -12.624 13.713 14.257 1.00 95.94 170 ILE A C 1
ATOM 1366 O O . ILE A 1 170 ? -13.691 13.153 14.528 1.00 95.94 170 ILE A O 1
ATOM 1370 N N . SER A 1 171 ? -12.358 14.208 13.053 1.00 94.69 171 SER A N 1
ATOM 1371 C CA . SER A 1 171 ? -13.231 14.026 11.892 1.00 94.69 171 SER A CA 1
ATOM 1372 C C . SER A 1 171 ? -13.151 12.591 11.371 1.00 94.69 171 SER A C 1
ATOM 1374 O O . SER A 1 171 ? -12.064 12.018 11.267 1.00 94.69 171 SER A O 1
ATOM 1376 N N . LYS A 1 172 ? -14.288 11.992 11.000 1.00 91.88 172 LYS A N 1
ATOM 1377 C CA . LYS A 1 172 ? -14.309 10.630 10.438 1.00 91.88 172 LYS A CA 1
ATOM 1378 C C . LYS A 1 172 ? -13.648 10.528 9.060 1.00 91.88 172 LYS A C 1
ATOM 1380 O O . LYS A 1 172 ? -13.315 9.421 8.639 1.00 91.88 172 LYS A O 1
ATOM 1385 N N . GLU A 1 173 ? -13.400 11.644 8.375 1.00 91.44 173 GLU A N 1
ATOM 1386 C CA . GLU A 1 173 ? -12.612 11.674 7.131 1.00 91.44 173 GLU A CA 1
ATOM 1387 C C . GLU A 1 173 ? -11.202 11.077 7.302 1.00 91.44 173 GLU A C 1
ATOM 1389 O O . GLU A 1 173 ? -10.678 10.444 6.385 1.00 91.44 173 GLU A O 1
ATOM 1394 N N . TYR A 1 174 ? -10.636 11.157 8.511 1.00 93.44 174 TYR A N 1
ATOM 1395 C CA . TYR A 1 174 ? -9.313 10.617 8.823 1.00 93.44 174 TYR A CA 1
ATOM 1396 C C . TYR A 1 174 ? -9.289 9.101 9.058 1.00 93.44 174 TYR A C 1
ATOM 1398 O O . TYR A 1 174 ? -8.218 8.550 9.297 1.00 93.44 174 TYR A O 1
ATOM 1406 N N . LEU A 1 175 ? -10.419 8.386 8.972 1.00 92.56 175 LEU A N 1
ATOM 1407 C CA . LEU A 1 175 ? -10.446 6.932 9.190 1.00 92.56 175 LEU A CA 1
ATOM 1408 C C . LEU A 1 175 ? -9.574 6.162 8.190 1.00 92.56 175 LEU A C 1
ATOM 1410 O O . LEU A 1 175 ? -8.964 5.167 8.566 1.00 92.56 175 LEU A O 1
ATOM 1414 N N . ARG A 1 176 ? -9.480 6.615 6.932 1.00 91.44 176 ARG A N 1
ATOM 1415 C CA . ARG A 1 176 ? -8.597 5.983 5.932 1.00 91.44 176 ARG A CA 1
ATOM 1416 C C . ARG A 1 176 ? -7.123 6.205 6.251 1.00 91.44 176 ARG A C 1
ATOM 1418 O O . ARG A 1 176 ? -6.345 5.264 6.183 1.00 91.44 176 ARG A O 1
ATOM 1425 N N . LEU A 1 177 ? -6.766 7.427 6.644 1.00 92.12 177 LEU A N 1
ATOM 1426 C CA . LEU A 1 177 ? -5.408 7.765 7.069 1.00 92.12 177 LEU A CA 1
ATOM 1427 C C . LEU A 1 177 ? -5.007 6.964 8.314 1.00 92.12 177 LEU A C 1
ATOM 1429 O O . LEU A 1 177 ? -3.915 6.416 8.395 1.00 92.12 177 LEU A O 1
ATOM 1433 N N . ALA A 1 178 ? -5.919 6.854 9.275 1.00 94.81 178 ALA A N 1
ATOM 1434 C CA . ALA A 1 178 ? -5.688 6.085 10.482 1.00 94.81 178 ALA A CA 1
ATOM 1435 C C . ALA A 1 178 ? -5.602 4.573 10.208 1.00 94.81 178 ALA A C 1
ATOM 1437 O O . ALA A 1 178 ? -4.770 3.894 10.808 1.00 94.81 178 ALA A O 1
ATOM 1438 N N . LEU A 1 179 ? -6.404 4.048 9.271 1.00 94.69 179 LEU A N 1
ATOM 1439 C CA . LEU A 1 179 ? -6.273 2.669 8.800 1.00 94.69 179 LEU A CA 1
ATOM 1440 C C . LEU A 1 179 ? -4.886 2.418 8.185 1.00 94.69 179 LEU A C 1
ATOM 1442 O O . LEU A 1 179 ? -4.267 1.395 8.471 1.00 94.69 179 LEU A O 1
ATOM 1446 N N . ASP A 1 180 ? -4.376 3.351 7.381 1.00 93.19 180 ASP A N 1
ATOM 1447 C CA . ASP A 1 180 ? -3.027 3.258 6.814 1.00 93.19 180 ASP A CA 1
ATOM 1448 C C . ASP A 1 180 ? -1.956 3.230 7.920 1.00 93.19 180 ASP A C 1
ATOM 1450 O O . ASP A 1 180 ? -1.069 2.381 7.907 1.00 93.19 180 ASP A O 1
ATOM 1454 N N . GLY A 1 181 ? -2.116 4.048 8.967 1.00 94.38 181 GLY A N 1
ATOM 1455 C CA . GLY A 1 181 ? -1.224 4.053 10.131 1.00 94.38 181 GLY A CA 1
ATOM 1456 C C . GLY A 1 181 ? -1.191 2.738 10.925 1.00 94.38 181 GLY A C 1
ATOM 1457 O O . GLY A 1 181 ? -0.137 2.359 11.433 1.00 94.38 181 GLY A O 1
ATOM 1458 N N . VAL A 1 182 ? -2.311 2.009 11.025 1.00 95.50 182 VAL A N 1
ATOM 1459 C CA . VAL A 1 182 ? -2.349 0.694 11.706 1.00 95.50 182 VAL A CA 1
ATOM 1460 C C . VAL A 1 182 ? -1.957 -0.475 10.794 1.00 95.50 182 VAL A C 1
ATOM 1462 O O . VAL A 1 182 ? -1.642 -1.560 11.290 1.00 95.50 182 VAL A O 1
ATOM 1465 N N . SER A 1 183 ? -1.968 -0.275 9.472 1.00 94.19 183 SER A N 1
ATOM 1466 C CA . SER A 1 183 ? -1.771 -1.336 8.475 1.00 94.19 183 SER A CA 1
ATOM 1467 C C . SER A 1 183 ? -0.448 -2.101 8.637 1.00 94.19 183 SER A C 1
ATOM 1469 O O . SER A 1 183 ? -0.503 -3.335 8.645 1.00 94.19 183 SER A O 1
ATOM 1471 N N . PRO A 1 184 ? 0.712 -1.452 8.889 1.00 93.88 184 PRO A N 1
ATOM 1472 C CA . PRO A 1 184 ? 1.974 -2.161 9.114 1.00 93.88 184 PRO A CA 1
ATOM 1473 C C . PRO A 1 184 ? 1.916 -3.145 10.289 1.00 93.88 184 PRO A C 1
ATOM 1475 O O . PRO A 1 184 ? 2.367 -4.284 10.175 1.00 93.88 184 PRO A O 1
ATOM 1478 N N . SER A 1 185 ? 1.309 -2.745 11.412 1.00 95.69 185 SER A N 1
ATOM 1479 C CA . SER A 1 185 ? 1.137 -3.618 12.583 1.00 95.69 185 SER A CA 1
ATOM 1480 C C . SER A 1 185 ? 0.135 -4.747 12.325 1.00 95.69 185 SER A C 1
ATOM 1482 O O . SER A 1 185 ? 0.255 -5.828 12.903 1.00 95.69 185 SER A O 1
ATOM 1484 N N . ALA A 1 186 ? -0.847 -4.506 11.456 1.00 95.44 186 ALA A N 1
ATOM 1485 C CA . ALA A 1 186 ? -1.886 -5.462 11.092 1.00 95.44 186 ALA A CA 1
ATOM 1486 C C . ALA A 1 186 ? -1.471 -6.416 9.954 1.00 95.44 186 ALA A C 1
ATOM 1488 O O . ALA A 1 186 ? -2.253 -7.286 9.573 1.00 95.44 186 ALA A O 1
ATOM 1489 N N . GLY A 1 187 ? -0.258 -6.279 9.403 1.00 92.88 187 GLY A N 1
ATOM 1490 C CA . GLY A 1 187 ? 0.188 -7.060 8.245 1.00 92.88 187 GLY A CA 1
ATOM 1491 C C . GLY A 1 187 ? -0.614 -6.769 6.973 1.00 92.88 187 GLY A C 1
ATOM 1492 O O . GLY A 1 187 ? -0.720 -7.631 6.106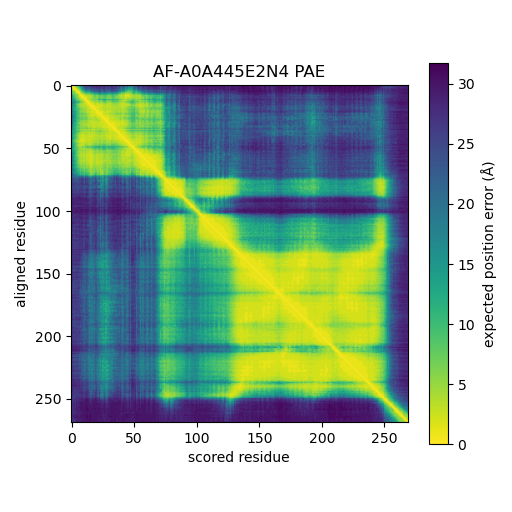 1.00 92.88 187 GLY A O 1
ATOM 1493 N N . LEU A 1 188 ? -1.211 -5.580 6.883 1.00 93.75 188 LEU A N 1
ATOM 1494 C CA . LEU A 1 188 ? -1.911 -5.095 5.700 1.00 93.75 188 LEU A CA 1
ATOM 1495 C C . LEU A 1 188 ? -0.953 -4.253 4.846 1.00 93.75 188 LEU A C 1
ATOM 1497 O O . LEU A 1 188 ? -0.048 -3.610 5.389 1.00 93.75 188 LEU A O 1
ATOM 1501 N N . PRO A 1 189 ? -1.125 -4.241 3.515 1.00 90.81 189 PRO A N 1
ATOM 1502 C CA . PRO A 1 189 ? -0.309 -3.402 2.656 1.00 90.81 189 PRO A CA 1
ATOM 1503 C C . PRO A 1 189 ? -0.698 -1.927 2.852 1.00 90.81 189 PRO A C 1
ATOM 1505 O O . PRO A 1 189 ? -1.848 -1.648 3.206 1.00 90.81 189 PRO A O 1
ATOM 1508 N N . PRO A 1 190 ? 0.211 -0.976 2.571 1.00 86.56 190 PRO A N 1
ATOM 1509 C CA . PRO A 1 190 ? -0.139 0.440 2.536 1.00 86.56 190 PRO A CA 1
ATOM 1510 C C . PRO A 1 190 ? -1.341 0.695 1.627 1.00 86.56 190 PRO A C 1
ATOM 1512 O O . PRO A 1 190 ? -1.527 0.020 0.603 1.00 86.56 190 PRO A O 1
ATOM 1515 N N . PHE A 1 191 ? -2.159 1.680 1.984 1.00 81.25 191 PHE A N 1
ATOM 1516 C CA . PHE A 1 191 ? -3.388 1.969 1.270 1.00 81.25 191 PHE A CA 1
ATOM 1517 C C . PHE A 1 191 ? -3.102 2.278 -0.203 1.00 81.25 191 PHE A C 1
ATOM 1519 O O . PHE A 1 191 ? -2.375 3.202 -0.562 1.00 81.25 191 PHE A O 1
ATOM 1526 N N . GLY A 1 192 ? -3.687 1.467 -1.084 1.00 79.44 192 GLY A N 1
ATOM 1527 C CA . GLY A 1 192 ? -3.504 1.593 -2.521 1.00 79.44 192 GLY A CA 1
ATOM 1528 C C . GLY A 1 192 ? -2.257 0.916 -3.100 1.00 79.44 192 GLY A C 1
ATOM 1529 O O . GLY A 1 192 ? -2.115 0.917 -4.320 1.00 79.44 192 GLY A O 1
ATOM 1530 N N . ALA A 1 193 ? -1.405 0.264 -2.312 1.00 83.88 193 ALA A N 1
ATOM 1531 C CA . ALA A 1 193 ? -0.298 -0.513 -2.878 1.00 83.88 193 ALA A CA 1
ATOM 1532 C C . ALA A 1 193 ? -0.789 -1.688 -3.751 1.00 83.88 193 ALA A C 1
ATOM 1534 O O . ALA A 1 193 ? -0.155 -2.024 -4.745 1.00 83.88 193 ALA A O 1
ATOM 1535 N N . ILE A 1 194 ? -1.941 -2.276 -3.409 1.00 87.50 194 ILE A N 1
ATOM 1536 C CA . ILE A 1 194 ? -2.539 -3.427 -4.102 1.00 87.50 194 ILE A CA 1
ATOM 1537 C C . ILE A 1 194 ? -3.977 -3.075 -4.501 1.00 87.50 194 ILE A C 1
ATOM 1539 O O . ILE A 1 194 ? -4.745 -2.562 -3.681 1.00 87.50 194 ILE A O 1
ATOM 1543 N N . GLU A 1 195 ? -4.344 -3.296 -5.767 1.00 87.25 195 GLU A N 1
ATOM 1544 C CA . GLU A 1 195 ? -5.649 -2.892 -6.313 1.00 87.25 195 GLU A CA 1
ATOM 1545 C C . GLU A 1 195 ? -6.804 -3.710 -5.720 1.00 87.25 195 GLU A C 1
ATOM 1547 O O . GLU A 1 195 ? -7.835 -3.156 -5.343 1.00 87.25 195 GLU A O 1
ATOM 1552 N N . GLU A 1 196 ? -6.617 -5.016 -5.572 1.00 90.25 196 GLU A N 1
ATOM 1553 C CA . GLU A 1 196 ? -7.577 -5.947 -4.985 1.00 90.25 196 GLU A CA 1
ATOM 1554 C C . GLU A 1 196 ? -7.856 -5.587 -3.523 1.00 90.25 196 GLU A C 1
ATOM 1556 O O . GLU A 1 196 ? -9.012 -5.498 -3.109 1.00 90.25 196 GLU A O 1
ATOM 1561 N N . MET A 1 197 ? -6.807 -5.272 -2.756 1.00 90.62 197 MET A N 1
ATOM 1562 C CA . MET A 1 197 ? -6.953 -4.840 -1.364 1.00 90.62 197 MET A CA 1
ATOM 1563 C C . MET A 1 197 ? -7.668 -3.488 -1.271 1.00 90.62 197 MET A C 1
ATOM 1565 O O . MET A 1 197 ? -8.495 -3.273 -0.387 1.00 90.62 197 MET A O 1
ATOM 1569 N N . TYR A 1 198 ? -7.396 -2.574 -2.206 1.00 90.38 198 TYR A N 1
ATOM 1570 C CA . TYR A 1 198 ? -8.106 -1.300 -2.276 1.00 90.38 198 TYR A CA 1
ATOM 1571 C C . TYR A 1 198 ? -9.614 -1.499 -2.501 1.00 90.38 198 TYR A C 1
ATOM 1573 O O . TYR A 1 198 ? -10.411 -0.804 -1.870 1.00 90.38 198 TYR A O 1
ATOM 1581 N N . LYS A 1 199 ? -10.016 -2.469 -3.338 1.00 91.12 199 LYS A N 1
ATOM 1582 C CA . LYS A 1 199 ? -11.432 -2.830 -3.540 1.00 91.12 199 LYS A CA 1
ATOM 1583 C C . LYS A 1 199 ? -12.063 -3.342 -2.243 1.00 91.12 199 LYS A C 1
ATOM 1585 O O . LYS A 1 199 ? -13.096 -2.810 -1.844 1.00 91.12 199 LYS A O 1
ATOM 1590 N N . VAL A 1 200 ? -11.396 -4.262 -1.539 1.00 91.88 200 VAL A N 1
ATOM 1591 C CA . VAL A 1 200 ? -11.853 -4.781 -0.234 1.00 91.88 200 VAL A CA 1
ATOM 1592 C C . VAL A 1 200 ? -12.060 -3.654 0.780 1.00 91.88 200 VAL A C 1
ATOM 1594 O O . VAL A 1 200 ? -13.128 -3.537 1.381 1.00 91.88 200 VAL A O 1
ATOM 1597 N N . ILE A 1 201 ? -11.071 -2.772 0.946 1.00 90.44 201 ILE A N 1
ATOM 1598 C CA . ILE A 1 201 ? -11.184 -1.639 1.872 1.00 90.44 201 ILE A CA 1
ATOM 1599 C C . ILE A 1 201 ? -12.317 -0.700 1.427 1.00 90.44 201 ILE A C 1
ATOM 1601 O O . ILE A 1 201 ? -13.115 -0.255 2.252 1.00 90.44 201 ILE A O 1
ATOM 1605 N N . GLY A 1 202 ? -12.438 -0.420 0.127 1.00 89.94 202 GLY A N 1
ATOM 1606 C CA . GLY A 1 202 ? -13.523 0.390 -0.428 1.00 89.94 202 GLY A CA 1
ATOM 1607 C C . GLY A 1 202 ? -14.915 -0.154 -0.088 1.00 89.94 202 GLY A C 1
ATOM 1608 O O . GLY A 1 202 ? -15.789 0.613 0.322 1.00 89.94 202 GLY A O 1
ATOM 1609 N N . GLU A 1 203 ? -15.110 -1.468 -0.193 1.00 90.31 203 GLU A N 1
ATOM 1610 C CA . GLU A 1 203 ? -16.360 -2.141 0.172 1.00 90.31 203 GLU A CA 1
ATOM 1611 C C . GLU A 1 203 ? -16.653 -2.056 1.672 1.00 90.31 203 GLU A C 1
ATOM 1613 O O . GLU A 1 203 ? -17.772 -1.700 2.048 1.00 90.31 203 GLU A O 1
ATOM 1618 N N . VAL A 1 204 ? -15.650 -2.274 2.529 1.00 91.94 204 VAL A N 1
ATOM 1619 C CA . VAL A 1 204 ? -15.783 -2.124 3.990 1.00 91.94 204 VAL A CA 1
ATOM 1620 C C . VAL A 1 204 ? -16.265 -0.718 4.360 1.00 91.94 204 VAL A C 1
ATOM 1622 O O . VAL A 1 204 ? -17.235 -0.560 5.104 1.00 91.94 204 VAL A O 1
ATOM 1625 N N . PHE A 1 205 ? -15.643 0.323 3.801 1.00 89.69 205 PHE A N 1
ATOM 1626 C CA . PHE A 1 205 ? -16.050 1.707 4.066 1.00 89.69 205 PHE A CA 1
ATOM 1627 C C . PHE A 1 205 ? -17.456 2.024 3.538 1.00 89.69 205 PHE A C 1
ATOM 1629 O O . PHE A 1 205 ? -18.191 2.772 4.184 1.00 89.69 205 PHE A O 1
ATOM 1636 N N . LYS A 1 206 ? -17.855 1.438 2.402 1.00 89.31 206 LYS A N 1
ATOM 1637 C CA . LYS A 1 206 ? -19.212 1.579 1.855 1.00 89.31 206 LYS A CA 1
ATOM 1638 C C . LYS A 1 206 ? -20.261 0.934 2.766 1.00 89.31 206 LYS A C 1
ATOM 1640 O O . LYS A 1 206 ? -21.332 1.508 2.948 1.00 89.31 206 LYS A O 1
ATOM 1645 N N . MET A 1 207 ? -19.958 -0.223 3.358 1.00 86.50 207 MET A N 1
ATOM 1646 C CA . MET A 1 207 ? -20.875 -0.933 4.260 1.00 86.50 207 MET A CA 1
ATOM 1647 C C . MET A 1 207 ? -21.104 -0.199 5.585 1.00 86.50 207 MET A C 1
ATOM 1649 O O . MET A 1 207 ? -22.200 -0.261 6.134 1.00 86.50 207 MET A O 1
ATOM 1653 N N . MET A 1 208 ? -20.108 0.534 6.089 1.00 79.62 208 MET A N 1
ATOM 1654 C CA . MET A 1 208 ? -20.216 1.214 7.385 1.00 79.62 208 MET A CA 1
ATOM 1655 C C . MET A 1 208 ? -20.995 2.536 7.373 1.00 79.62 208 MET A C 1
ATOM 1657 O O . MET A 1 208 ? -21.157 3.134 8.436 1.00 79.62 208 MET A O 1
ATOM 1661 N N . ASN A 1 209 ? -21.493 2.989 6.213 1.00 77.19 209 ASN A N 1
ATOM 1662 C CA . ASN A 1 209 ? -22.293 4.216 6.064 1.00 77.19 209 ASN A CA 1
ATOM 1663 C C . ASN A 1 209 ? -21.731 5.401 6.879 1.00 77.19 209 ASN A C 1
ATOM 1665 O O . ASN A 1 209 ? -22.415 6.022 7.698 1.00 77.19 209 ASN A O 1
ATOM 1669 N N . VAL A 1 210 ? -20.429 5.646 6.724 1.00 75.69 210 VAL A N 1
ATOM 1670 C CA . VAL A 1 210 ? -19.693 6.609 7.542 1.00 75.69 210 VAL A CA 1
ATOM 1671 C C . VAL A 1 210 ? -20.086 8.033 7.146 1.00 75.69 210 VAL A C 1
ATOM 1673 O O . VAL A 1 210 ? -19.775 8.488 6.050 1.00 75.69 210 VAL A O 1
ATOM 1676 N N . ASP A 1 211 ? -20.716 8.765 8.064 1.00 81.56 211 ASP A N 1
ATOM 1677 C CA . ASP A 1 211 ? -20.871 10.217 7.940 1.00 81.56 211 ASP A CA 1
ATOM 1678 C C . ASP A 1 211 ? -19.521 10.905 8.188 1.00 81.56 211 ASP A C 1
ATOM 1680 O O . ASP A 1 211 ? -19.126 11.143 9.334 1.00 81.56 211 ASP A O 1
ATOM 1684 N N . TYR A 1 212 ? -18.795 11.182 7.106 1.00 79.62 212 TYR A N 1
ATOM 1685 C CA . TYR A 1 212 ? -17.455 11.767 7.148 1.00 79.62 212 TYR A CA 1
ATOM 1686 C C . TYR A 1 212 ? -17.410 13.166 7.777 1.00 79.62 212 TYR A C 1
ATOM 1688 O O . TYR A 1 212 ? -16.372 13.534 8.318 1.00 79.62 212 TYR A O 1
ATOM 1696 N N . ALA A 1 213 ? -18.521 13.913 7.774 1.00 79.50 213 ALA A N 1
ATOM 1697 C CA . ALA A 1 213 ? -18.592 15.245 8.376 1.00 79.50 213 ALA A CA 1
ATOM 1698 C C . ALA A 1 213 ? -18.749 15.201 9.908 1.00 79.50 213 ALA A C 1
ATOM 1700 O O . ALA A 1 213 ? -18.575 16.214 10.594 1.00 79.50 213 ALA A O 1
ATOM 1701 N N . LYS A 1 214 ? -19.081 14.034 10.476 1.00 89.31 214 LYS A N 1
ATOM 1702 C CA . LYS A 1 214 ? -19.284 13.879 11.917 1.00 89.31 214 LYS A CA 1
ATOM 1703 C C . LYS A 1 214 ? -17.946 13.868 12.663 1.00 89.31 214 LYS A C 1
ATOM 1705 O O . LYS A 1 214 ? -17.087 13.022 12.431 1.00 89.31 214 LYS A O 1
ATOM 1710 N N . MET A 1 215 ? -17.837 14.746 13.656 1.00 92.50 215 MET A N 1
ATOM 1711 C CA . MET A 1 215 ? -16.725 14.794 14.613 1.00 92.50 215 MET A CA 1
ATOM 1712 C C . MET A 1 215 ? -16.994 13.875 15.813 1.00 92.50 215 MET A C 1
ATOM 1714 O O . MET A 1 215 ? -18.079 13.922 16.403 1.00 92.50 215 MET A O 1
ATOM 1718 N N . VAL A 1 216 ? -16.005 13.079 16.219 1.00 95.62 216 VAL A N 1
ATOM 1719 C CA . VAL A 1 216 ? -16.127 12.065 17.282 1.00 95.62 216 VAL A CA 1
ATOM 1720 C C . VAL A 1 216 ? -14.972 12.126 18.284 1.00 95.62 216 VAL A C 1
ATOM 1722 O O . VAL A 1 216 ? -13.916 12.666 17.982 1.00 95.62 216 VAL A O 1
ATOM 1725 N N . LYS A 1 217 ? -15.163 11.605 19.501 1.00 96.62 217 LYS A N 1
ATOM 1726 C CA . LYS A 1 217 ? -14.081 11.514 20.504 1.00 96.62 217 LYS A CA 1
ATOM 1727 C C . LYS A 1 217 ? -13.140 10.347 20.192 1.00 96.62 217 LYS A C 1
ATOM 1729 O O . LYS A 1 217 ? -13.556 9.403 19.525 1.00 96.62 217 LYS A O 1
ATOM 1734 N N . ASP A 1 218 ? -11.934 10.372 20.759 1.00 96.50 218 ASP A N 1
ATOM 1735 C CA . ASP A 1 218 ? -10.916 9.320 20.620 1.00 96.50 218 ASP A CA 1
ATOM 1736 C C . ASP A 1 218 ? -11.475 7.899 20.789 1.00 96.50 218 ASP A C 1
ATOM 1738 O O . ASP A 1 218 ? -11.228 7.052 19.939 1.00 96.50 218 ASP A O 1
ATOM 1742 N N . ASP A 1 219 ? -12.267 7.631 21.831 1.00 96.19 219 ASP A N 1
ATOM 1743 C CA . ASP A 1 219 ? -12.795 6.281 22.087 1.00 96.19 219 ASP A CA 1
ATOM 1744 C C . ASP A 1 219 ? -13.800 5.817 21.018 1.00 96.19 219 ASP A C 1
ATOM 1746 O O . ASP A 1 219 ? -13.778 4.658 20.604 1.00 96.19 219 ASP A O 1
ATOM 1750 N N . GLU A 1 220 ? -14.661 6.719 20.526 1.00 95.94 220 GLU A N 1
ATOM 1751 C CA . GLU A 1 220 ? -15.580 6.417 19.415 1.00 95.94 220 GLU A CA 1
ATOM 1752 C C . GLU A 1 220 ? -14.786 6.200 18.119 1.00 95.94 220 GLU A C 1
ATOM 1754 O O . GLU A 1 220 ? -15.089 5.280 17.365 1.00 95.94 220 GLU A O 1
ATOM 1759 N N . PHE A 1 221 ? -13.733 6.988 17.880 1.00 96.75 221 PHE A N 1
ATOM 1760 C CA . PHE A 1 221 ? -12.870 6.840 16.707 1.00 96.75 221 PHE A CA 1
ATOM 1761 C C . PHE A 1 221 ? -12.093 5.515 16.719 1.00 96.75 221 PHE A C 1
ATOM 1763 O O . PHE A 1 221 ? -12.095 4.789 15.727 1.00 96.75 221 PHE A O 1
ATOM 1770 N N . LYS A 1 222 ? -11.487 5.155 17.859 1.00 97.38 222 LYS A N 1
ATOM 1771 C CA . LYS A 1 222 ? -10.806 3.866 18.060 1.00 97.38 222 LYS A CA 1
ATOM 1772 C C . LYS A 1 222 ? -11.762 2.702 17.845 1.00 97.38 222 LYS A C 1
ATOM 1774 O O . LYS A 1 222 ? -11.410 1.754 17.157 1.00 97.38 222 LYS A O 1
ATOM 1779 N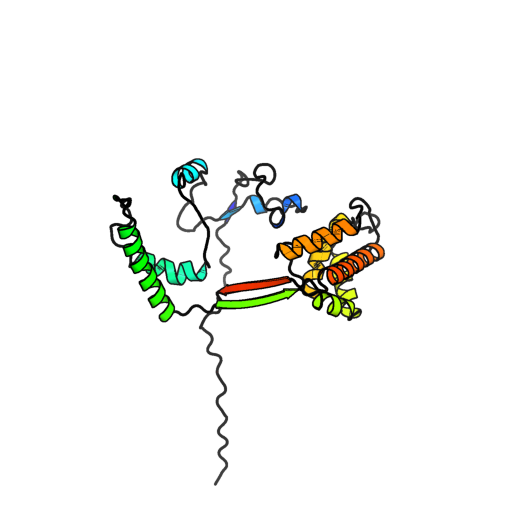 N . LYS A 1 223 ? -12.991 2.794 18.364 1.00 96.25 223 LYS A N 1
ATOM 1780 C CA . LYS A 1 223 ? -14.018 1.770 18.150 1.00 96.25 223 LYS A CA 1
ATOM 1781 C C . LYS A 1 223 ? -14.352 1.591 16.665 1.00 96.25 223 LYS A C 1
ATOM 1783 O O . LYS A 1 223 ? -14.405 0.456 16.205 1.00 96.25 223 LYS A O 1
ATOM 1788 N N . LEU A 1 224 ? -14.505 2.685 15.914 1.00 95.88 224 LEU A N 1
ATOM 1789 C CA . LEU A 1 224 ? -14.731 2.629 14.463 1.00 95.88 224 LEU A CA 1
ATOM 1790 C C . LEU A 1 224 ? -13.555 1.976 13.722 1.00 95.88 224 LEU A C 1
ATOM 1792 O O . LEU A 1 224 ? -13.779 1.162 12.833 1.00 95.88 224 LEU A O 1
ATOM 1796 N N . LEU A 1 225 ? -12.307 2.277 14.101 1.00 95.69 225 LEU A N 1
ATOM 1797 C CA . LEU A 1 225 ? -11.128 1.598 13.547 1.00 95.69 225 LEU A CA 1
ATOM 1798 C C . LEU A 1 225 ? -11.119 0.098 13.849 1.00 95.69 225 LEU A C 1
ATOM 1800 O O . LEU A 1 225 ? -10.826 -0.703 12.964 1.00 95.69 225 LEU A O 1
ATOM 1804 N N . THR A 1 226 ? -11.479 -0.298 15.069 1.00 96.81 226 THR A N 1
ATOM 1805 C CA . THR A 1 226 ? -11.608 -1.713 15.436 1.00 96.81 226 THR A CA 1
ATOM 1806 C C . THR A 1 226 ? -12.680 -2.415 14.596 1.00 96.81 226 THR A C 1
ATOM 1808 O O . THR A 1 226 ? -12.453 -3.525 14.120 1.00 96.81 226 THR A O 1
ATOM 1811 N N . GLU A 1 227 ? -13.826 -1.766 14.366 1.00 95.81 227 GLU A N 1
ATOM 1812 C CA . GLU A 1 227 ? -14.903 -2.281 13.505 1.00 95.81 227 GLU A CA 1
ATOM 1813 C C . GLU A 1 227 ? -14.463 -2.405 12.035 1.00 95.81 227 GLU A C 1
ATOM 1815 O O . GLU A 1 227 ? -14.762 -3.415 11.390 1.00 95.81 227 GLU A O 1
ATOM 1820 N N . ILE A 1 228 ? -13.685 -1.440 11.521 1.00 95.50 228 ILE A N 1
ATOM 1821 C CA . ILE A 1 228 ? -13.055 -1.517 10.192 1.00 95.50 228 ILE A CA 1
ATOM 1822 C C . ILE A 1 228 ? -12.158 -2.754 10.093 1.00 95.50 228 ILE A C 1
ATOM 1824 O O . ILE A 1 228 ? -12.309 -3.547 9.167 1.00 95.50 228 ILE A O 1
ATOM 1828 N N . LEU A 1 229 ? -11.241 -2.940 11.046 1.00 96.44 229 LEU A N 1
ATOM 1829 C CA . LEU A 1 229 ? -10.306 -4.068 11.049 1.00 96.44 229 LEU A CA 1
ATOM 1830 C C . LEU A 1 229 ? -11.036 -5.416 11.138 1.00 96.44 229 LEU A C 1
ATOM 1832 O O . LEU A 1 229 ? -10.694 -6.350 10.414 1.00 96.44 229 LEU A O 1
ATOM 1836 N N . GLY A 1 230 ? -12.081 -5.502 11.965 1.00 95.94 230 GLY A N 1
ATOM 1837 C CA . GLY A 1 230 ? -12.952 -6.677 12.030 1.00 95.94 230 GLY A CA 1
ATOM 1838 C C . GLY A 1 230 ? -13.659 -6.962 10.701 1.00 95.94 230 GLY A C 1
ATOM 1839 O O . GLY A 1 230 ? -13.711 -8.106 10.260 1.00 95.94 230 GLY A O 1
ATOM 1840 N N . SER A 1 231 ? -14.138 -5.923 10.018 1.00 95.25 231 SER A N 1
ATOM 1841 C CA . SER A 1 231 ? -14.786 -6.060 8.708 1.00 95.25 231 SER A CA 1
ATOM 1842 C C . SER A 1 231 ? -13.804 -6.496 7.615 1.00 95.25 231 SER A C 1
ATOM 1844 O O . SER A 1 231 ? -14.164 -7.301 6.760 1.00 95.25 231 SER A O 1
ATOM 1846 N N . ILE A 1 232 ? -12.553 -6.022 7.660 1.00 95.00 232 ILE A N 1
ATOM 1847 C CA . ILE A 1 232 ? -11.486 -6.469 6.749 1.00 95.00 232 ILE A CA 1
ATOM 1848 C C . ILE A 1 232 ? -11.210 -7.962 6.940 1.00 95.00 232 ILE A C 1
ATOM 1850 O O . ILE A 1 232 ? -11.083 -8.679 5.952 1.00 95.00 232 ILE A O 1
ATOM 1854 N N . ILE A 1 233 ? -11.166 -8.449 8.186 1.00 95.44 233 ILE A N 1
ATOM 1855 C CA . ILE A 1 233 ? -11.028 -9.888 8.455 1.00 95.44 233 ILE A CA 1
ATOM 1856 C C . ILE A 1 233 ? -12.139 -10.674 7.757 1.00 95.44 233 ILE A C 1
ATOM 1858 O O . ILE A 1 233 ? -11.836 -11.617 7.037 1.00 95.44 233 ILE A O 1
ATOM 1862 N N . LEU A 1 234 ? -13.401 -10.272 7.933 1.00 93.44 234 LEU A N 1
ATOM 1863 C CA . LEU A 1 234 ? -14.543 -10.976 7.340 1.00 93.44 234 LEU A CA 1
ATOM 1864 C C . LEU A 1 234 ? -14.502 -10.985 5.808 1.00 93.44 234 LEU A C 1
ATOM 1866 O O . LEU A 1 234 ? -14.888 -11.973 5.196 1.00 93.44 234 LEU A O 1
ATOM 1870 N N . GLN A 1 235 ? -14.031 -9.902 5.188 1.00 93.00 235 GLN A N 1
ATOM 1871 C CA . GLN A 1 235 ? -13.893 -9.836 3.731 1.00 93.00 235 GLN A CA 1
ATOM 1872 C C . GLN A 1 235 ? -12.766 -10.732 3.203 1.00 93.00 235 GLN A C 1
ATOM 1874 O O . GLN A 1 235 ? -12.899 -11.309 2.126 1.00 93.00 235 GLN A O 1
ATOM 1879 N N . LEU A 1 236 ? -11.668 -10.858 3.954 1.00 93.69 236 LEU A N 1
ATOM 1880 C CA . LEU A 1 236 ? -10.525 -11.700 3.584 1.00 93.69 236 LEU A CA 1
ATOM 1881 C C . LEU A 1 236 ? -10.723 -13.179 3.958 1.00 93.69 236 LEU A C 1
ATOM 1883 O O . LEU A 1 236 ? -10.044 -14.046 3.407 1.00 93.69 236 LEU A O 1
ATOM 1887 N N . GLU A 1 237 ? -11.656 -13.495 4.859 1.00 87.69 237 GLU A N 1
ATOM 1888 C CA . GLU A 1 237 ? -12.021 -14.870 5.201 1.00 87.69 237 GLU A CA 1
ATOM 1889 C C . GLU A 1 237 ? -12.614 -15.595 3.984 1.00 87.69 237 GLU A C 1
ATOM 1891 O O . GLU A 1 237 ? -13.722 -15.320 3.535 1.00 87.69 237 GLU A O 1
ATOM 1896 N N . GLY A 1 238 ? -11.851 -16.540 3.432 1.00 78.44 238 GLY A N 1
ATOM 1897 C CA . GLY A 1 238 ? -12.231 -17.293 2.233 1.00 78.44 238 GLY A CA 1
ATOM 1898 C C . GLY A 1 238 ? -11.898 -16.600 0.906 1.00 78.44 238 GLY A C 1
ATOM 1899 O O . GLY A 1 238 ? -11.932 -17.267 -0.123 1.00 78.44 238 GLY A O 1
ATOM 1900 N N . ASN A 1 239 ? -11.500 -15.322 0.930 1.00 89.50 239 ASN A N 1
ATOM 1901 C CA . ASN A 1 239 ? -11.087 -14.540 -0.243 1.00 89.50 239 ASN A CA 1
ATOM 1902 C C . ASN A 1 239 ? -9.695 -13.921 -0.028 1.00 89.50 239 ASN A C 1
ATOM 1904 O O . ASN A 1 239 ? -9.517 -12.703 -0.096 1.00 89.50 239 ASN A O 1
ATOM 1908 N N . SER A 1 240 ? -8.699 -14.753 0.277 1.00 92.44 240 SER A N 1
ATOM 1909 C CA . SER A 1 240 ? -7.329 -14.278 0.479 1.00 92.44 240 SER A CA 1
ATOM 1910 C C . SER A 1 240 ? -6.763 -13.650 -0.794 1.00 92.44 240 SER A C 1
ATOM 1912 O O . SER A 1 240 ? -6.931 -14.189 -1.888 1.00 92.44 240 SER A O 1
ATOM 1914 N N . ILE A 1 241 ? -6.033 -12.549 -0.642 1.00 92.31 241 ILE A N 1
ATOM 1915 C CA . ILE A 1 241 ? -5.367 -11.868 -1.755 1.00 92.31 241 ILE A CA 1
ATOM 1916 C C . ILE A 1 241 ? -3.898 -12.275 -1.752 1.00 92.31 241 ILE A C 1
ATOM 1918 O O . ILE A 1 241 ? -3.178 -11.935 -0.816 1.00 92.31 241 ILE A O 1
ATOM 1922 N N . SER A 1 242 ? -3.442 -12.962 -2.795 1.00 90.25 242 SER A N 1
ATOM 1923 C CA . SER A 1 242 ? -2.028 -13.307 -2.973 1.00 90.25 242 SER A CA 1
ATOM 1924 C C . SER A 1 242 ? -1.404 -12.411 -4.035 1.00 90.25 242 SER A C 1
ATOM 1926 O O . SER A 1 242 ? -1.906 -12.315 -5.153 1.00 90.25 242 SER A O 1
ATOM 1928 N N . VAL A 1 243 ? -0.314 -11.736 -3.678 1.00 87.38 243 VAL A N 1
ATOM 1929 C CA . VAL A 1 243 ? 0.446 -10.865 -4.576 1.00 87.38 243 VAL A CA 1
ATOM 1930 C C . VAL A 1 243 ? 1.862 -11.389 -4.689 1.00 87.38 243 VAL A C 1
ATOM 1932 O O . VAL A 1 243 ? 2.609 -11.412 -3.710 1.00 87.38 243 VAL A O 1
ATOM 1935 N N . SER A 1 244 ? 2.229 -11.771 -5.907 1.00 83.12 244 SER A N 1
ATOM 1936 C CA . SER A 1 244 ? 3.594 -12.119 -6.272 1.00 83.12 244 SER A CA 1
ATOM 1937 C C . SER A 1 244 ? 4.305 -10.904 -6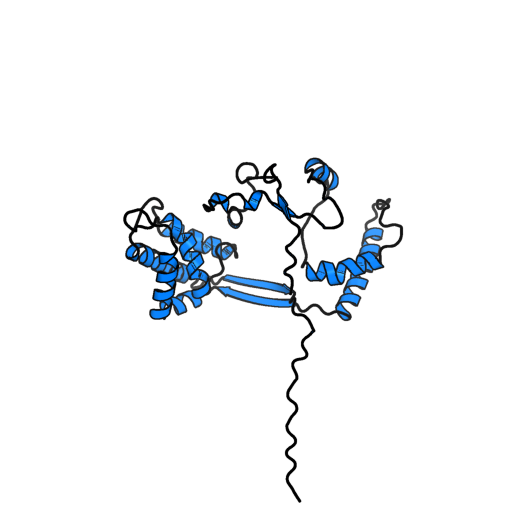.864 1.00 83.12 244 SER A C 1
ATOM 1939 O O . SER A 1 244 ? 3.808 -10.309 -7.823 1.00 83.12 244 SER A O 1
ATOM 1941 N N . SER A 1 245 ? 5.481 -10.563 -6.349 1.00 78.00 245 SER A N 1
ATOM 1942 C CA . SER A 1 245 ? 6.356 -9.543 -6.925 1.00 78.00 245 SER A CA 1
ATOM 1943 C C . SER A 1 245 ? 7.767 -10.084 -7.100 1.00 78.00 245 SER A C 1
ATOM 1945 O O . SER A 1 245 ? 8.284 -10.797 -6.239 1.00 78.00 245 SER A O 1
ATOM 1947 N N . ASN A 1 246 ? 8.394 -9.695 -8.207 1.00 77.44 246 ASN A N 1
ATOM 1948 C CA . ASN A 1 246 ? 9.800 -9.940 -8.488 1.00 77.44 246 ASN A CA 1
ATOM 1949 C C . ASN A 1 246 ? 10.541 -8.614 -8.365 1.00 77.44 246 ASN A C 1
ATOM 1951 O O . ASN A 1 246 ? 10.229 -7.676 -9.097 1.00 77.44 246 ASN A O 1
ATOM 1955 N N . SER A 1 247 ? 11.523 -8.551 -7.475 1.00 75.88 247 SER A N 1
ATOM 1956 C CA . SER A 1 247 ? 12.348 -7.358 -7.292 1.00 75.88 247 SER A CA 1
ATOM 1957 C C . SER A 1 247 ? 13.816 -7.723 -7.427 1.00 75.88 247 SER A C 1
ATOM 1959 O O . SER A 1 247 ? 14.252 -8.762 -6.931 1.00 75.88 247 SER A O 1
ATOM 1961 N N . VAL A 1 248 ? 14.592 -6.876 -8.093 1.00 77.62 248 VAL A N 1
ATOM 1962 C CA . VAL A 1 248 ? 16.042 -7.053 -8.164 1.00 77.62 248 VAL A CA 1
ATOM 1963 C C . VAL A 1 248 ? 16.649 -6.652 -6.825 1.00 77.62 248 VAL A C 1
ATOM 1965 O O . VAL A 1 248 ? 16.355 -5.589 -6.283 1.00 77.62 248 VAL A O 1
ATOM 1968 N N . VAL A 1 249 ? 17.483 -7.521 -6.262 1.00 75.75 249 VAL A N 1
ATOM 1969 C CA . VAL A 1 249 ? 18.172 -7.248 -5.002 1.00 75.75 249 VAL A CA 1
ATOM 1970 C C . VAL A 1 249 ? 19.394 -6.384 -5.298 1.00 75.75 249 VAL A C 1
ATOM 1972 O O . VAL A 1 249 ? 20.316 -6.814 -5.987 1.00 75.75 249 VAL A O 1
ATOM 1975 N N . HIS A 1 250 ? 19.404 -5.165 -4.761 1.00 67.56 250 HIS A N 1
ATOM 1976 C CA . HIS A 1 250 ? 20.506 -4.208 -4.912 1.00 67.56 250 HIS A CA 1
ATOM 1977 C C . HIS A 1 250 ? 21.568 -4.327 -3.802 1.00 67.56 250 HIS A C 1
ATOM 1979 O O . HIS A 1 250 ? 22.234 -3.340 -3.486 1.00 67.56 250 HIS A O 1
ATOM 1985 N N . GLU A 1 251 ? 21.723 -5.493 -3.165 1.00 57.62 251 GLU A N 1
ATOM 1986 C CA . GLU A 1 251 ? 22.816 -5.672 -2.204 1.00 57.62 251 GLU A CA 1
ATOM 1987 C C . GLU A 1 251 ? 24.163 -5.706 -2.941 1.00 57.62 251 GLU A C 1
ATOM 1989 O O . GLU A 1 251 ? 24.298 -6.393 -3.959 1.00 57.62 251 GLU A O 1
ATOM 1994 N N . PRO A 1 252 ? 25.190 -4.990 -2.450 1.00 44.97 252 PRO A N 1
ATOM 1995 C CA . PRO A 1 252 ? 26.521 -5.118 -3.007 1.00 44.97 252 PRO A CA 1
ATOM 1996 C C . PRO A 1 252 ? 27.014 -6.543 -2.735 1.00 44.97 252 PRO A C 1
ATOM 1998 O O . PRO A 1 252 ? 27.018 -6.983 -1.586 1.00 44.97 252 PRO A O 1
ATOM 2001 N N . LEU A 1 253 ? 27.530 -7.239 -3.751 1.00 43.97 253 LEU A N 1
ATOM 2002 C CA . LEU A 1 253 ? 28.353 -8.455 -3.606 1.00 43.97 253 LEU A CA 1
ATOM 2003 C C . LEU A 1 253 ? 29.719 -8.133 -2.951 1.00 43.97 253 LEU A C 1
ATOM 2005 O O . LEU A 1 253 ? 30.781 -8.512 -3.435 1.00 43.97 253 LEU A O 1
ATOM 2009 N N . GLY A 1 254 ? 29.699 -7.369 -1.862 1.00 43.28 254 GLY A N 1
ATOM 2010 C CA . GLY A 1 254 ? 30.832 -6.654 -1.295 1.00 43.28 254 GLY A CA 1
ATOM 2011 C C . GLY A 1 254 ? 30.786 -6.578 0.225 1.00 43.28 254 GLY A C 1
ATOM 2012 O O . GLY A 1 254 ? 31.187 -5.576 0.800 1.00 43.28 254 GLY A O 1
ATOM 2013 N N . SER A 1 255 ? 30.347 -7.634 0.898 1.00 31.20 255 SER A N 1
ATOM 2014 C CA . SER A 1 255 ? 30.903 -7.958 2.209 1.00 31.20 255 SER A CA 1
ATOM 2015 C C . SER A 1 255 ? 31.011 -9.466 2.310 1.00 31.20 255 SER A C 1
ATOM 2017 O O . SER A 1 255 ? 30.030 -10.160 2.558 1.00 31.20 255 SER A O 1
ATOM 2019 N N . SER A 1 256 ? 32.223 -9.967 2.079 1.00 36.16 256 SER A N 1
ATOM 2020 C CA . SER A 1 256 ? 32.630 -11.293 2.522 1.00 36.16 256 SER A CA 1
ATOM 2021 C C . SER A 1 256 ? 32.337 -11.380 4.020 1.00 36.16 256 SER A C 1
ATOM 2023 O O . SER A 1 256 ? 33.102 -10.872 4.840 1.00 36.16 256 SER A O 1
ATOM 2025 N N . SER A 1 257 ? 31.188 -11.949 4.389 1.00 32.28 257 SER A N 1
ATOM 2026 C CA . SER A 1 257 ? 30.989 -12.443 5.740 1.00 32.28 257 SER A CA 1
ATOM 2027 C C . SER A 1 257 ? 32.020 -13.539 5.920 1.00 32.28 257 SER A C 1
ATOM 2029 O O . SER A 1 257 ? 31.965 -14.584 5.275 1.00 32.28 257 SER A O 1
ATOM 2031 N N . SER A 1 258 ? 32.996 -13.253 6.771 1.00 37.62 258 SER A N 1
ATOM 2032 C CA . SER A 1 258 ? 33.945 -14.196 7.329 1.00 37.62 258 SER A CA 1
ATOM 2033 C C . SER A 1 258 ? 33.191 -15.392 7.912 1.00 37.62 258 SER A C 1
ATOM 2035 O O . SER A 1 258 ? 32.813 -15.419 9.082 1.00 37.62 258 SER A O 1
ATOM 2037 N N . LEU A 1 259 ? 32.970 -16.396 7.066 1.00 35.72 259 LEU A N 1
ATOM 2038 C CA . LEU A 1 259 ? 32.585 -17.738 7.459 1.00 35.72 259 LEU A CA 1
ATOM 2039 C C . LEU A 1 259 ? 33.667 -18.269 8.402 1.00 35.72 259 LEU A C 1
ATOM 2041 O O . LEU A 1 259 ? 34.807 -18.507 8.006 1.00 35.72 259 LEU A O 1
ATOM 2045 N N . LEU A 1 260 ? 33.281 -18.353 9.675 1.00 34.62 260 LEU A N 1
ATOM 2046 C CA . LEU A 1 260 ? 33.721 -19.298 10.698 1.00 34.62 260 LEU A CA 1
ATOM 2047 C C . LEU A 1 260 ? 34.914 -20.175 10.273 1.00 34.62 260 LEU A C 1
ATOM 2049 O O . LEU A 1 260 ? 34.746 -21.196 9.607 1.00 34.62 260 LEU A O 1
ATOM 2053 N N . LYS A 1 261 ? 36.122 -19.822 10.727 1.00 36.25 261 LYS A N 1
ATOM 2054 C CA . LYS A 1 261 ? 37.199 -20.813 10.838 1.00 36.25 261 LYS A CA 1
ATOM 2055 C C . LYS A 1 261 ? 36.882 -21.730 12.026 1.00 36.25 261 LYS A C 1
ATOM 2057 O O . LYS A 1 261 ? 36.666 -21.205 13.120 1.00 36.25 261 LYS A O 1
ATOM 2062 N N . PRO A 1 262 ? 36.887 -23.063 11.864 1.00 34.34 262 PRO A N 1
ATOM 2063 C CA . PRO A 1 262 ? 36.861 -23.973 12.998 1.00 34.34 262 PRO A CA 1
ATOM 2064 C C . PRO A 1 262 ? 38.154 -23.804 13.799 1.00 34.34 262 PRO A C 1
ATOM 2066 O O . PRO A 1 262 ? 39.249 -23.794 13.235 1.00 34.34 262 PRO A O 1
ATOM 2069 N N . SER A 1 263 ? 38.028 -23.668 15.116 1.00 31.91 263 SER A N 1
ATOM 2070 C CA . SER A 1 263 ? 39.147 -23.746 16.048 1.00 31.91 263 SER A CA 1
ATOM 2071 C C . SER A 1 263 ? 39.735 -25.156 16.013 1.00 31.91 263 SER A C 1
ATOM 2073 O O . SER A 1 263 ? 39.087 -26.109 16.443 1.00 31.91 263 SER A O 1
ATOM 2075 N N . THR A 1 264 ? 40.963 -25.295 15.528 1.00 35.22 264 THR A N 1
ATOM 2076 C CA . THR A 1 264 ? 41.778 -26.488 15.762 1.00 35.22 264 THR A CA 1
ATOM 2077 C C . THR A 1 264 ? 42.179 -26.521 17.234 1.00 35.22 264 THR A C 1
ATOM 2079 O O . THR A 1 264 ? 43.115 -25.843 17.651 1.00 35.22 264 THR A O 1
ATOM 2082 N N . THR A 1 265 ? 41.445 -27.286 18.037 1.00 38.88 265 THR A N 1
ATOM 2083 C CA . THR A 1 265 ? 41.974 -27.876 19.268 1.00 38.88 265 THR A CA 1
ATOM 2084 C C . THR A 1 265 ? 42.867 -29.044 18.877 1.00 38.88 265 THR A C 1
ATOM 2086 O O . THR A 1 265 ? 42.360 -30.069 18.427 1.00 38.88 265 THR A O 1
ATOM 2089 N N . GLU A 1 266 ? 44.174 -28.896 19.066 1.00 36.12 266 GLU A N 1
ATOM 2090 C CA . GLU A 1 266 ? 45.092 -30.029 19.132 1.00 36.12 266 GLU A CA 1
ATOM 2091 C C . GLU A 1 266 ? 45.693 -30.055 20.539 1.00 36.12 266 GLU A C 1
ATOM 2093 O O . GLU A 1 266 ? 46.327 -29.105 21.003 1.00 36.12 266 GLU A O 1
ATOM 2098 N N . THR A 1 267 ? 45.340 -31.114 21.260 1.00 40.22 267 THR A N 1
ATOM 2099 C CA . THR A 1 267 ? 45.776 -31.420 22.616 1.00 40.22 267 THR A CA 1
ATOM 2100 C C . THR A 1 267 ? 47.170 -32.035 22.577 1.00 40.22 267 THR A C 1
ATOM 2102 O O . THR A 1 267 ? 47.502 -32.793 21.673 1.00 40.22 267 THR A O 1
ATOM 2105 N N . ALA A 1 268 ? 47.946 -31.694 23.601 1.00 34.66 268 ALA A N 1
ATOM 2106 C CA . ALA A 1 268 ? 49.272 -32.191 23.925 1.00 34.66 268 ALA A CA 1
ATOM 2107 C C . ALA A 1 268 ? 49.476 -33.710 23.768 1.00 34.66 268 ALA A C 1
ATOM 2109 O O . ALA A 1 268 ? 48.658 -34.508 24.235 1.00 34.66 268 ALA A O 1
ATOM 2110 N N . ALA A 1 269 ? 50.655 -34.058 23.252 1.00 36.19 269 ALA A N 1
ATOM 2111 C CA . ALA A 1 269 ? 51.523 -35.118 23.759 1.00 36.19 269 ALA A CA 1
ATOM 2112 C C . ALA A 1 269 ? 52.981 -34.657 23.610 1.00 36.19 269 ALA A C 1
ATOM 2114 O O . ALA A 1 269 ? 53.297 -34.075 22.548 1.00 36.19 269 ALA A O 1
#

Mean predicted aligned error: 15.92 Å

Nearest PDB structures (foldseek):
  8bx8-assembly1_N  TM=5.084E-01  e=2.287E+00  Tetrahymena thermophila
  7k5b-assembly1_N  TM=5.084E-01  e=2.287E+00  Tetrahymena thermophila
  3sx9-assembly1_A  TM=4.262E-01  e=6.998E+00  Toxoplasma gondii

pLDDT: mean 76.86, std 17.59, range [31.2, 97.94]

Secondary structure (DSSP, 8-state):
-------EEE-TT--S--TTT-TTS-GGG-TTTTT----GGGGEEE--SS--PPPP-HHHHHHHTTT--------HHHIIIIIHHHHHHT--TTTTS---S--HHHHHHHHHHHHHHHHHHHHHSPPPEEEEEEEESSHHHHHHHH-HHHHHHHHHHHHHTS---TTS-EEGGGHHHHHHHHHHHHTPPPTTSSHHHHHHHHHHHHHTT--TT-EE-HHHHHHHHHHHHHHHHHHHTT--EEEEEEEE----S----------------

Radius of gyration: 26.87 Å; Cα contacts (8 Å, |Δi|>4): 208; chains: 1; bounding box: 74×65×69 Å